Protein 1L1Q (pdb70)

InterPro domains:
  IPR000836 Phosphoribosyltransferase domain [PF00156] (29-177)
  IPR000836 Phosphoribosyltransferase domain [cd06223] (37-166)
  IPR029057 Phosphoribosyltransferase-like [G3DSA:3.40.50.2020] (1-180)
  IPR029057 Phosphoribosyltransferase-like [SSF53271] (10-177)
  IPR050054 Uracil phosphoribosyltransferase/Adenine phosphoribosyltransferase [PTHR32315] (6-177)

Secondary structure (DSSP, 8-state):
---HHHHHHT-EEETT-SSTT--EEE-HHHHT-HHHHHHHHHHHHHHTTTS---EEEEESGGGHHHHHHHHHHHT-EEEEEEETTSS-SSEEEEEEEETTEEEEEEEEEGGG--TT--EEEEEEEESSSHHHHHHHHHHHHTT--GGGEEEEEEEE-GGG-HHHHHTTT---EEEEEE---

Radius of gyration: 15.57 Å; Cα contacts (8 Å, |Δi|>4): 368; chains: 1; bounding box: 38×36×38 Å

Sequence (181 aa):
TMSVADAHALIKTIPDFPTKGIAFKDLSDILSTPAALDAVRKEVTAHYKDVPITKVVGIESRGFILGGIVANSLGVGFVALRKAGKLPGDVCKCTFDMEYQKGVTIEVQKRQLGPHDVVLLHDDVLATGGTLLAAIELCETAGVKPENIYINVLYEIEALKGREKVGQKCTRLFSVIREHH

Nearest PDB structures (foldseek):
  1l1q-assembly1_A  TM=1.006E+00  e=9.054E-42  Giardia duodenalis
  4m0k-assembly2_D  TM=9.407E-01  e=8.061E-20  Rhodothermus marinus DSM 4252
  6hgq-assembly1_B  TM=9.434E-01  e=2.864E-18  Homo sapiens
  4lza-assembly1_A  TM=9.287E-01  e=4.572E-17  Thermoanaerobacter pseudethanolicus ATCC 33223
  1y0b-assembly2_C  TM=8.104E-01  e=1.882E-11  Bacillus subtilis

CATH classification: 3.40.50.2020

B-factor: mean 30.68, std 10.17, range [14.48, 58.36]

Structure (mmCIF, N/CA/C/O backbone):
data_1L1Q
#
_entry.id   1L1Q
#
_cell.length_a   54.329
_cell.length_b   54.329
_cell.length_c   108.851
_cell.angle_alpha   90
_cell.angle_beta   90
_cell.angle_gamma   120
#
_symmetry.space_group_name_H-M   'P 31 2 1'
#
loop_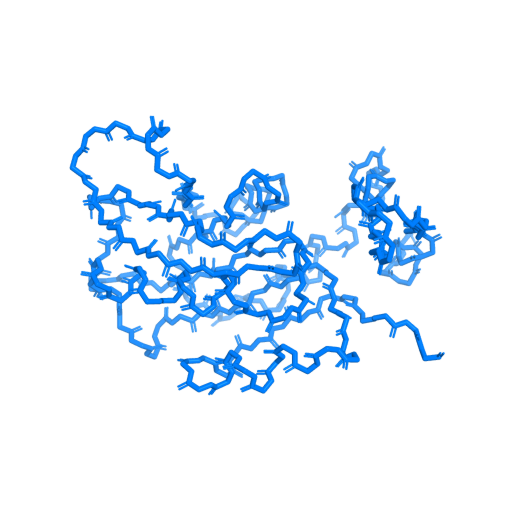
_entity.id
_entity.type
_entity.pdbx_description
1 polymer 'Adenine phosphoribosyltransferase'
2 non-polymer 'SULFATE ION'
3 non-polymer 9-DEAZAADENINE
4 water water
#
loop_
_atom_site.group_PDB
_atom_site.id
_atom_site.type_symbol
_atom_site.label_atom_id
_atom_site.label_alt_id
_atom_site.label_comp_id
_atom_site.label_asym_id
_atom_site.label_entity_id
_atom_site.label_seq_id
_atom_site.pdbx_PDB_ins_code
_atom_site.Cartn_x
_atom_site.Cartn_y
_atom_site.Cartn_z
_atom_site.occupancy
_atom_site.B_iso_or_equiv
_atom_site.auth_seq_id
_atom_site.auth_comp_id
_atom_site.auth_asym_id
_atom_site.auth_atom_id
_atom_site.pdbx_PDB_model_num
ATOM 1 N N . THR A 1 2 ? 34.780 35.750 50.167 1.00 27.73 2 THR A N 1
ATOM 2 C CA . THR A 1 2 ? 33.939 36.102 48.993 1.00 27.38 2 THR A CA 1
ATOM 3 C C . THR A 1 2 ? 32.808 35.081 48.884 1.00 25.43 2 THR A C 1
ATOM 4 O O . THR A 1 2 ? 33.044 33.887 49.023 1.00 25.36 2 THR A O 1
ATOM 8 N N . MET A 1 3 ? 31.585 35.550 48.658 1.00 23.93 3 MET A N 1
ATOM 9 C CA . MET A 1 3 ? 30.433 34.659 48.517 1.00 24.12 3 MET A CA 1
ATOM 10 C C . MET A 1 3 ? 30.463 33.913 47.204 1.00 21.44 3 MET A C 1
ATOM 11 O O . MET A 1 3 ? 30.996 34.410 46.229 1.00 23.72 3 MET A O 1
ATOM 16 N N . SER A 1 4 ? 29.868 32.723 47.183 1.00 24.02 4 SER A N 1
ATOM 17 C CA . SER A 1 4 ? 29.799 31.908 45.969 1.00 23.57 4 SER A CA 1
ATOM 18 C C . SER A 1 4 ? 28.352 31.885 45.490 1.00 24.02 4 SER A C 1
ATOM 19 O O . SER A 1 4 ? 27.475 32.425 46.153 1.00 23.57 4 SER A O 1
ATOM 22 N N . VAL A 1 5 ? 28.109 31.257 44.343 1.00 22.20 5 VAL A N 1
ATOM 23 C CA . VAL A 1 5 ? 26.758 31.147 43.809 1.00 21.69 5 VAL A CA 1
ATOM 24 C C . VAL A 1 5 ? 25.885 30.362 44.798 1.00 21.43 5 VAL A C 1
ATOM 25 O O . VAL A 1 5 ? 24.714 30.684 44.999 1.00 21.10 5 VAL A O 1
ATOM 29 N N . ALA A 1 6 ? 26.457 29.336 45.423 1.00 22.01 6 ALA A N 1
ATOM 30 C CA . ALA A 1 6 ? 25.712 28.541 46.395 1.00 21.37 6 ALA A CA 1
ATOM 31 C C . ALA A 1 6 ? 25.281 29.418 47.575 1.00 20.83 6 ALA A C 1
ATOM 32 O O . ALA A 1 6 ? 24.184 29.259 48.106 1.00 19.51 6 ALA A O 1
ATOM 34 N N . ASP A 1 7 ? 26.142 30.351 47.980 1.00 20.81 7 ASP A N 1
ATOM 35 C CA . ASP A 1 7 ? 25.805 31.245 49.081 1.00 20.64 7 ASP A CA 1
ATOM 36 C C . ASP A 1 7 ? 24.636 32.125 48.624 1.00 19.43 7 ASP A C 1
ATOM 37 O O . ASP A 1 7 ? 23.713 32.387 49.391 1.00 22.88 7 ASP A O 1
ATOM 42 N N . ALA A 1 8 ? 24.682 32.585 47.379 1.00 20.09 8 ALA A N 1
ATOM 43 C CA . ALA A 1 8 ? 23.603 33.406 46.835 1.00 19.90 8 ALA A CA 1
ATOM 44 C C . ALA A 1 8 ? 22.305 32.603 46.892 1.00 21.51 8 ALA A C 1
ATOM 45 O O . ALA A 1 8 ? 21.250 33.104 47.288 1.00 20.94 8 ALA A O 1
ATOM 47 N N . HIS A 1 9 ? 22.398 31.344 46.478 1.00 21.83 9 HIS A N 1
ATOM 48 C CA . HIS A 1 9 ? 21.254 30.438 46.477 1.00 19.49 9 HIS A CA 1
ATOM 49 C C . HIS A 1 9 ? 20.628 30.363 47.874 1.00 19.12 9 HIS A C 1
ATOM 50 O O . HIS A 1 9 ? 19.399 30.405 48.031 1.00 21.08 9 HIS A O 1
ATOM 57 N N . ALA A 1 10 ? 21.471 30.280 48.896 1.00 19.35 10 ALA A N 1
ATOM 58 C CA . ALA A 1 10 ? 20.979 30.185 50.268 1.00 20.25 10 ALA A CA 1
ATOM 59 C C . ALA A 1 10 ? 20.215 31.424 50.728 1.00 20.08 10 ALA A C 1
ATOM 60 O O . ALA A 1 10 ? 19.524 31.387 51.745 1.00 22.89 10 ALA A O 1
ATOM 62 N N . LEU A 1 11 ? 20.334 32.519 49.987 1.00 18.24 11 LEU A N 1
ATOM 63 C CA . LEU A 1 11 ? 19.634 33.761 50.345 1.00 18.53 11 LEU A CA 1
ATOM 64 C C . LEU A 1 11 ? 18.204 33.823 49.809 1.00 20.19 11 LEU A C 1
ATOM 65 O O . LEU A 1 11 ? 17.435 34.719 50.174 1.00 18.75 11 LEU A O 1
ATOM 70 N N . ILE A 1 12 ? 17.854 32.884 48.932 1.00 21.43 12 ILE A N 1
ATOM 71 C CA . ILE A 1 12 ? 16.516 32.862 48.352 1.00 22.23 12 ILE A CA 1
ATOM 72 C C . ILE A 1 12 ? 15.482 32.379 49.364 1.00 24.97 12 ILE A C 1
ATOM 73 O O . ILE A 1 12 ? 15.733 31.447 50.136 1.00 24.05 12 ILE A O 1
ATOM 78 N N . LYS A 1 13 ? 14.329 33.042 49.376 1.00 25.82 13 LYS A N 1
ATOM 79 C CA . LYS A 1 13 ? 13.240 32.687 50.276 1.00 27.28 13 LYS A CA 1
ATOM 80 C C . LYS A 1 13 ? 12.067 32.220 49.445 1.00 28.46 13 LYS A C 1
ATOM 81 O O . LYS A 1 13 ? 11.787 32.780 48.387 1.00 28.60 13 LYS A O 1
ATOM 87 N N . THR A 1 14 ? 11.378 31.194 49.929 1.00 30.09 14 THR A N 1
ATOM 88 C CA . THR A 1 14 ? 10.213 30.674 49.233 1.00 32.77 14 THR A CA 1
ATOM 89 C C . THR A 1 14 ? 9.000 31.128 50.048 1.00 33.91 14 THR A C 1
ATOM 90 O O . THR A 1 14 ? 8.858 30.771 51.216 1.00 32.47 14 THR A O 1
ATOM 94 N N . ILE A 1 15 ? 8.150 31.944 49.430 1.00 35.75 15 ILE A N 1
ATOM 95 C CA . ILE A 1 15 ? 6.960 32.487 50.079 1.00 38.34 15 ILE A CA 1
ATOM 96 C C . ILE A 1 15 ? 5.710 31.742 49.608 1.00 40.22 15 ILE A C 1
ATOM 97 O O . ILE A 1 15 ? 5.371 31.777 48.423 1.00 39.98 15 ILE A O 1
ATOM 102 N N . PRO A 1 16 ? 5.002 31.068 50.531 1.00 40.74 16 PRO A N 1
ATOM 103 C CA . PRO A 1 16 ? 3.792 30.326 50.159 1.00 42.87 16 PRO A CA 1
ATOM 104 C C . PRO A 1 16 ? 2.575 31.192 49.830 1.00 43.94 16 PRO A C 1
ATOM 105 O O . PRO A 1 16 ? 2.408 32.281 50.373 1.00 44.13 16 PRO A O 1
ATOM 109 N N . ASP A 1 17 ? 1.739 30.693 48.924 1.00 46.16 17 ASP A N 1
ATOM 110 C CA . ASP A 1 17 ? 0.514 31.376 48.517 1.00 47.40 17 ASP A CA 1
ATOM 111 C C . ASP A 1 17 ? 0.693 32.848 48.161 1.00 46.79 17 ASP A C 1
ATOM 112 O O . ASP A 1 17 ? -0.004 33.714 48.695 1.00 46.56 17 ASP A O 1
ATOM 117 N N . PHE A 1 18 ? 1.624 33.129 47.255 1.00 46.41 18 PHE A N 1
ATOM 118 C CA . PHE A 1 18 ? 1.876 34.501 46.828 1.00 44.88 18 PHE A CA 1
ATOM 119 C C . PHE A 1 18 ? 2.209 34.541 45.342 1.00 44.72 18 PHE A C 1
ATOM 120 O O . PHE A 1 18 ? 3.020 33.749 44.865 1.00 43.35 18 PHE A O 1
ATOM 128 N N . PRO A 1 19 ? 1.591 35.469 44.588 1.00 44.79 19 PRO A N 1
ATOM 129 C CA . PRO A 1 19 ? 0.617 36.473 45.035 1.00 46.45 19 PRO A CA 1
ATOM 130 C C . PRO A 1 19 ? -0.758 35.870 45.353 1.00 47.86 19 PRO A C 1
ATOM 131 O O . PRO A 1 19 ? -1.494 36.387 46.191 1.00 47.20 19 PRO A O 1
ATOM 135 N N . THR A 1 20 ? -1.091 34.777 44.673 1.00 49.81 20 THR A N 1
ATOM 136 C CA . THR A 1 20 ? -2.360 34.091 44.881 1.00 51.47 20 THR A CA 1
ATOM 137 C C . THR A 1 20 ? -2.075 32.730 45.509 1.00 52.26 20 THR A C 1
ATOM 138 O O . THR A 1 20 ? -1.006 32.154 45.293 1.00 53.01 20 THR A O 1
ATOM 142 N N . LYS A 1 21 ? -3.023 32.221 46.291 1.00 53.15 21 LYS A N 1
ATOM 143 C CA . LYS A 1 21 ? -2.851 30.931 46.953 1.00 53.12 21 LYS A CA 1
ATOM 144 C C . LYS A 1 21 ? -2.572 29.795 45.978 1.00 52.89 21 LYS A C 1
ATOM 145 O O . LYS A 1 21 ? -3.162 29.726 44.902 1.00 53.42 21 LYS A O 1
ATOM 151 N N . GLY A 1 22 ? -1.658 28.910 46.364 1.00 52.52 22 GLY A N 1
ATOM 152 C CA . GLY A 1 22 ? -1.302 27.789 45.515 1.00 51.76 22 GLY A CA 1
ATOM 153 C C . GLY A 1 22 ? -0.030 28.050 44.732 1.00 51.83 22 GLY A C 1
ATOM 154 O O . GLY A 1 22 ? 0.480 27.165 44.044 1.00 52.57 22 GLY A O 1
ATOM 155 N N . ILE A 1 23 ? 0.486 29.271 44.835 1.00 50.47 23 ILE A N 1
ATOM 156 C CA . ILE A 1 23 ? 1.709 29.646 44.130 1.00 49.13 23 ILE A CA 1
ATOM 157 C C . ILE A 1 23 ? 2.892 29.788 45.094 1.00 46.54 23 ILE A C 1
ATOM 158 O O . ILE A 1 23 ? 2.838 30.578 46.034 1.00 46.10 23 ILE A O 1
ATOM 163 N N . ALA A 1 24 ? 3.947 29.009 44.860 1.00 43.89 24 ALA A N 1
ATOM 164 C CA . ALA A 1 24 ? 5.154 29.065 45.684 1.00 41.73 24 ALA A CA 1
ATOM 165 C C . ALA A 1 24 ? 6.089 30.110 45.068 1.00 39.62 24 ALA A C 1
ATOM 166 O O . ALA A 1 24 ? 6.804 29.821 44.106 1.00 39.07 24 ALA A O 1
ATOM 168 N N . PHE A 1 25 ? 6.082 31.317 45.632 1.00 36.71 25 PHE A N 1
ATOM 169 C CA . PHE A 1 25 ? 6.891 32.428 45.118 1.00 33.87 25 PHE A CA 1
ATOM 170 C C . PHE A 1 25 ? 8.361 32.420 45.542 1.00 31.83 25 PHE A C 1
ATOM 171 O O . PHE A 1 25 ? 8.677 32.313 46.724 1.00 31.51 25 PHE A O 1
ATOM 179 N N . LYS A 1 26 ? 9.254 32.561 44.567 1.00 31.61 26 LYS A N 1
ATOM 180 C CA . LYS A 1 26 ? 10.687 32.583 44.843 1.00 29.30 26 LYS A CA 1
ATOM 181 C C . LYS A 1 26 ? 11.149 34.029 44.963 1.00 27.46 26 LYS A C 1
ATOM 182 O O . LYS A 1 26 ? 11.230 34.753 43.964 1.00 27.74 26 LYS A O 1
ATOM 188 N N . ASP A 1 27 ? 11.439 34.439 46.194 1.00 26.95 27 ASP A N 1
ATOM 189 C CA . ASP A 1 27 ? 11.883 35.803 46.480 1.00 23.54 27 ASP A CA 1
ATOM 190 C C . ASP A 1 27 ? 13.406 35.907 46.350 1.00 21.82 27 ASP A C 1
ATOM 191 O O . ASP A 1 27 ? 14.143 35.418 47.209 1.00 21.74 27 ASP A O 1
ATOM 196 N N . LEU A 1 28 ? 13.867 36.553 45.279 1.00 18.29 28 LEU A N 1
ATOM 197 C CA . LEU A 1 28 ? 15.298 36.708 45.007 1.00 18.83 28 LEU A CA 1
ATOM 198 C C . LEU A 1 28 ? 15.886 38.002 45.550 1.00 18.56 28 LEU A C 1
ATOM 199 O O . LEU A 1 28 ? 17.065 38.303 45.338 1.00 16.88 28 LEU A O 1
ATOM 204 N N . SER A 1 29 ? 15.056 38.762 46.245 1.00 18.16 29 SER A N 1
ATOM 205 C CA . SER A 1 29 ? 15.435 40.052 46.791 1.00 20.47 29 SER A CA 1
ATOM 206 C C . SER A 1 29 ? 16.741 40.135 47.583 1.00 19.90 29 SER A C 1
ATOM 207 O O . SER A 1 29 ? 17.503 41.090 47.428 1.00 21.06 29 SER A O 1
ATOM 210 N N . ASP A 1 30 ? 17.017 39.147 48.420 1.00 18.77 30 ASP A N 1
ATOM 211 C CA . ASP A 1 30 ? 18.226 39.208 49.226 1.00 20.79 30 ASP A CA 1
ATOM 212 C C . ASP A 1 30 ? 19.526 38.994 48.433 1.00 20.07 30 ASP A C 1
ATOM 213 O O . ASP A 1 30 ? 20.596 39.370 48.889 1.00 20.00 30 ASP A O 1
ATOM 218 N N . ILE A 1 31 ? 19.440 38.420 47.239 1.00 19.61 31 ILE A N 1
ATOM 219 C CA . ILE A 1 31 ? 20.641 38.261 46.411 1.00 18.65 31 ILE A CA 1
ATOM 220 C C . ILE A 1 31 ? 20.966 39.658 45.867 1.00 18.41 31 ILE A C 1
ATOM 221 O O . ILE A 1 31 ? 22.119 40.090 45.841 1.00 18.01 31 ILE A O 1
ATOM 226 N N . LEU A 1 32 ? 19.924 40.369 45.453 1.00 18.25 32 LEU A N 1
ATOM 227 C CA . LEU A 1 32 ? 20.097 41.704 44.892 1.00 18.19 32 LEU A CA 1
ATOM 228 C C . LEU A 1 32 ? 20.563 42.759 45.898 1.00 17.52 32 LEU A C 1
ATOM 229 O O . LEU A 1 32 ? 21.278 43.691 45.520 1.00 15.46 32 LEU A O 1
ATOM 234 N N . SER A 1 33 ? 20.168 42.622 47.165 1.00 16.48 33 SER A N 1
ATOM 235 C CA . SER A 1 33 ? 20.538 43.604 48.186 1.00 16.91 33 SER A CA 1
ATOM 236 C C . SER A 1 33 ? 21.839 43.263 48.889 1.00 18.91 33 SER A C 1
ATOM 237 O O . SER A 1 33 ? 22.293 44.009 49.749 1.00 17.30 33 SER A O 1
ATOM 240 N N . THR A 1 34 ? 22.432 42.129 48.527 1.00 18.52 34 THR A N 1
ATOM 241 C CA . THR A 1 34 ? 23.690 41.695 49.134 1.00 18.12 34 THR A CA 1
ATOM 242 C C . THR A 1 34 ? 24.752 41.731 48.040 1.00 19.54 34 THR A C 1
ATOM 243 O O . THR A 1 34 ? 24.847 40.809 47.242 1.00 19.03 34 THR A O 1
ATOM 247 N N . PRO A 1 35 ? 25.583 42.791 48.005 1.00 19.86 35 PRO A N 1
ATOM 248 C CA . PRO A 1 35 ? 26.619 42.906 46.972 1.00 19.50 35 PRO A CA 1
ATOM 249 C C . PRO A 1 35 ? 27.483 41.690 46.644 1.00 20.38 35 PRO A C 1
ATOM 250 O O . PRO A 1 35 ? 27.722 41.411 45.457 1.00 21.36 35 PRO A O 1
ATOM 254 N N . ALA A 1 36 ? 27.953 40.963 47.656 1.00 19.27 36 ALA A N 1
ATOM 255 C CA . ALA A 1 36 ? 28.795 39.796 47.372 1.00 18.72 36 ALA A CA 1
ATOM 256 C C . ALA A 1 36 ? 27.999 38.713 46.637 1.00 18.23 36 ALA A C 1
ATOM 257 O O . ALA A 1 36 ? 28.531 38.038 45.769 1.00 17.69 36 ALA A O 1
ATOM 259 N N . ALA A 1 37 ? 26.718 38.566 46.963 1.00 17.67 37 ALA A N 1
ATOM 260 C CA . ALA A 1 37 ? 25.879 37.568 46.292 1.00 15.76 37 ALA A CA 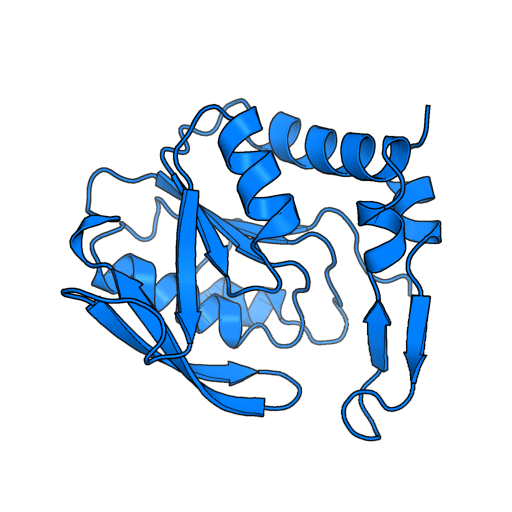1
ATOM 261 C C . ALA A 1 37 ? 25.558 38.020 44.862 1.00 16.37 37 ALA A C 1
ATOM 262 O O . ALA A 1 37 ? 25.554 37.222 43.926 1.00 15.37 37 ALA A O 1
ATOM 264 N N . LEU A 1 38 ? 25.273 39.309 44.697 1.00 18.15 38 LEU A N 1
ATOM 265 C CA . LEU A 1 38 ? 24.986 39.840 43.372 1.00 17.93 38 LEU A CA 1
ATOM 266 C C . LEU A 1 38 ? 26.242 39.731 42.488 1.00 19.51 38 LEU A C 1
ATOM 267 O O . LEU A 1 38 ? 26.144 39.413 41.302 1.00 20.48 38 LEU A O 1
ATOM 272 N N . ASP A 1 39 ? 27.423 39.995 43.052 1.00 20.69 39 ASP A N 1
ATOM 273 C CA . ASP A 1 39 ? 28.659 39.878 42.268 1.00 21.34 39 ASP A CA 1
ATOM 274 C C . ASP A 1 39 ? 28.862 38.423 41.827 1.00 22.11 39 ASP A C 1
ATOM 275 O O . ASP A 1 39 ? 29.203 38.160 40.680 1.00 23.79 39 ASP A O 1
ATOM 280 N N . ALA A 1 40 ? 28.660 37.484 42.748 1.00 21.04 40 ALA A N 1
ATOM 281 C CA . ALA A 1 40 ? 28.831 36.069 42.439 1.00 23.26 40 ALA A CA 1
ATOM 282 C C . ALA A 1 40 ? 27.977 35.640 41.244 1.00 23.31 40 ALA A C 1
ATOM 283 O O . ALA A 1 40 ? 28.454 34.964 40.332 1.00 22.63 40 ALA A O 1
ATOM 285 N N . VAL A 1 41 ? 26.712 36.044 41.243 1.00 22.20 41 VAL A N 1
ATOM 286 C CA . VAL A 1 41 ? 25.809 35.669 40.169 1.00 21.60 41 VAL A CA 1
ATOM 287 C C . VAL A 1 41 ? 26.133 36.402 38.871 1.00 21.69 41 VAL A C 1
ATOM 288 O O . VAL A 1 41 ? 26.052 35.833 37.774 1.00 21.27 41 VAL A O 1
ATOM 292 N N . ARG A 1 42 ? 26.507 37.667 38.992 1.00 22.13 42 ARG A N 1
ATOM 293 C CA . ARG A 1 42 ? 26.850 38.451 37.818 1.00 22.49 42 ARG A CA 1
ATOM 294 C C . ARG A 1 42 ? 28.075 37.834 37.136 1.00 22.45 42 ARG A C 1
ATOM 295 O O . ARG A 1 42 ? 28.106 37.691 35.917 1.00 23.06 42 ARG A O 1
ATOM 303 N N . LYS A 1 43 ? 29.075 37.470 37.930 1.00 23.80 43 LYS A N 1
ATOM 304 C CA . LYS A 1 43 ? 30.304 36.892 37.390 1.00 25.82 43 LYS A CA 1
ATOM 305 C C . LYS A 1 43 ? 30.062 35.575 36.666 1.00 25.60 43 LYS A C 1
ATOM 306 O O . LYS A 1 43 ? 30.685 35.297 35.637 1.00 26.72 43 LYS A O 1
ATOM 312 N N . GLU A 1 44 ? 29.150 34.774 37.204 1.00 26.98 44 GLU A N 1
ATOM 313 C CA . GLU A 1 44 ? 28.800 33.484 36.622 1.00 26.94 44 GLU A CA 1
ATOM 314 C C . GLU A 1 44 ? 28.234 33.699 35.209 1.00 26.43 44 GLU A C 1
ATOM 315 O O . GLU A 1 44 ? 28.614 33.008 34.263 1.00 24.25 44 GLU A O 1
ATOM 321 N N . VAL A 1 45 ? 27.331 34.667 35.072 1.00 24.05 45 VAL A N 1
ATOM 322 C CA . VAL A 1 45 ? 26.726 34.977 33.782 1.00 22.58 45 VAL A CA 1
ATOM 323 C C . VAL A 1 45 ? 27.754 35.532 32.797 1.00 23.12 45 VAL A C 1
ATOM 324 O O . VAL A 1 45 ? 27.867 35.053 31.668 1.00 24.74 45 VAL A O 1
ATOM 328 N N . THR A 1 46 ? 28.527 36.527 33.220 1.00 24.12 46 THR A N 1
ATOM 329 C CA . THR A 1 46 ? 29.504 37.116 32.318 1.00 24.65 46 THR A CA 1
ATOM 330 C C . THR A 1 46 ? 30.579 36.138 31.853 1.00 26.30 46 THR A C 1
ATOM 331 O O . THR A 1 46 ? 30.973 36.162 30.685 1.00 26.96 46 THR A O 1
ATOM 335 N N . ALA A 1 47 ? 31.049 35.272 32.746 1.00 26.76 47 ALA A N 1
ATOM 336 C CA . ALA A 1 47 ? 32.058 34.300 32.357 1.00 26.22 47 ALA A CA 1
ATOM 337 C C . ALA A 1 47 ? 31.457 33.374 31.307 1.00 26.74 47 ALA A C 1
ATOM 338 O O . ALA A 1 47 ? 32.104 33.028 30.322 1.00 26.93 47 ALA A O 1
ATOM 340 N N . HIS A 1 48 ? 30.202 32.995 31.513 1.00 26.21 48 HIS A N 1
ATOM 341 C CA . HIS A 1 48 ? 29.509 32.096 30.600 1.00 26.97 48 HIS A CA 1
ATOM 342 C C . HIS A 1 48 ? 29.377 32.593 29.155 1.00 27.18 48 HIS A C 1
ATOM 343 O O . HIS A 1 48 ? 29.419 31.799 28.219 1.00 25.02 48 HIS A O 1
ATOM 350 N N . TYR A 1 49 ? 29.239 33.900 28.969 1.00 26.44 49 TYR A N 1
ATOM 351 C CA . TYR A 1 49 ? 29.078 34.455 27.634 1.00 25.73 49 TYR A CA 1
ATOM 352 C C . TYR A 1 49 ? 30.303 35.204 27.121 1.00 29.12 49 TYR A C 1
ATOM 353 O O . TYR A 1 49 ? 30.229 35.921 26.121 1.00 27.24 49 TYR A O 1
ATOM 362 N N . LYS A 1 50 ? 31.426 35.022 27.805 1.00 31.71 50 LYS A N 1
ATOM 363 C CA . LYS A 1 50 ? 32.680 35.682 27.455 1.00 36.55 50 LYS A CA 1
ATOM 364 C C . LYS A 1 50 ? 33.068 35.522 25.987 1.00 37.42 50 LYS A C 1
ATOM 365 O O . LYS A 1 50 ? 33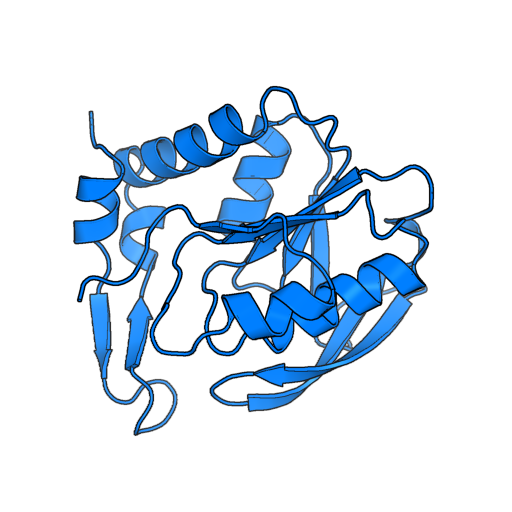.607 36.446 25.379 1.00 38.64 50 LYS A O 1
ATOM 371 N N . ASP A 1 51 ? 32.795 34.354 25.416 1.00 37.24 51 ASP A N 1
ATOM 372 C CA . ASP A 1 51 ? 33.132 34.109 24.020 1.00 37.85 51 ASP A CA 1
ATOM 373 C C . ASP A 1 51 ? 31.943 34.166 23.057 1.00 35.85 51 ASP A C 1
ATOM 374 O O . ASP A 1 51 ? 32.080 33.812 21.883 1.00 35.69 51 ASP A O 1
ATOM 379 N N . VAL A 1 52 ? 30.784 34.606 23.548 1.00 32.20 52 VAL A N 1
ATOM 380 C CA . VAL A 1 52 ? 29.581 34.723 22.712 1.00 29.40 52 VAL A CA 1
ATOM 381 C C . VAL A 1 52 ? 29.445 36.192 22.292 1.00 28.18 52 VAL A C 1
ATOM 382 O O . VAL A 1 52 ? 29.406 37.092 23.138 1.00 27.04 52 VAL A O 1
ATOM 386 N N . PRO A 1 53 ? 29.368 36.453 20.978 1.00 26.88 53 PRO A N 1
ATOM 387 C CA . PRO A 1 53 ? 29.252 37.824 20.467 1.00 25.86 53 PRO A CA 1
ATOM 388 C C . PRO A 1 53 ? 27.918 38.536 20.677 1.00 24.10 53 PRO A C 1
ATOM 389 O O . PRO A 1 53 ? 27.335 39.069 19.733 1.00 22.81 53 PRO A O 1
ATOM 393 N N . ILE A 1 54 ? 27.442 38.541 21.916 1.00 23.19 54 ILE A N 1
ATOM 394 C CA . ILE A 1 54 ? 26.188 39.202 22.278 1.00 21.71 54 ILE A CA 1
ATOM 395 C C . ILE A 1 54 ? 26.262 40.679 21.873 1.00 21.25 54 ILE A C 1
ATOM 396 O O . ILE A 1 54 ? 27.310 41.311 22.040 1.00 21.08 54 ILE A O 1
ATOM 401 N N . THR A 1 55 ? 25.169 41.226 21.339 1.00 19.69 55 THR A N 1
ATOM 402 C CA . THR A 1 55 ? 25.145 42.642 20.965 1.00 20.15 55 THR A CA 1
ATOM 403 C C . THR A 1 55 ? 24.137 43.419 21.810 1.00 20.73 55 THR A C 1
ATOM 404 O O . THR A 1 55 ? 24.200 44.649 21.898 1.00 20.61 55 THR A O 1
ATOM 408 N N . LYS A 1 56 ? 23.208 42.697 22.431 1.00 19.72 56 LYS A N 1
ATOM 409 C CA . LYS A 1 56 ? 22.171 43.311 23.261 1.00 20.69 56 LYS A CA 1
ATOM 410 C C . LYS A 1 56 ? 21.646 42.326 24.289 1.00 19.73 56 LYS A C 1
ATOM 411 O O . LYS A 1 56 ? 21.538 41.131 24.010 1.00 19.92 56 LYS A O 1
ATOM 417 N N . VAL A 1 57 ? 21.322 42.840 25.471 1.00 19.23 57 VAL A N 1
ATOM 418 C CA . VAL A 1 57 ? 20.717 42.043 26.527 1.00 18.65 57 VAL A CA 1
ATOM 419 C C . VAL A 1 57 ? 19.274 42.531 26.530 1.00 20.57 57 VAL A C 1
ATOM 420 O O . VAL A 1 57 ? 19.030 43.739 26.549 1.00 19.03 57 VAL A O 1
ATOM 424 N N . VAL A 1 58 ? 18.327 41.600 26.465 1.00 19.04 58 VAL A N 1
ATOM 425 C CA . VAL A 1 58 ? 16.910 41.949 26.474 1.00 20.50 58 VAL A CA 1
ATOM 426 C C . VAL A 1 58 ? 16.296 41.456 27.785 1.00 20.52 58 VAL A C 1
ATOM 427 O O . VAL A 1 58 ? 16.110 40.263 27.966 1.00 20.82 58 VAL A O 1
ATOM 431 N N . GLY A 1 59 ? 16.015 42.381 28.700 1.00 19.43 59 GLY A N 1
ATOM 432 C CA . GLY A 1 59 ? 15.436 42.014 29.980 1.00 21.54 59 GLY A CA 1
ATOM 433 C C . GLY A 1 59 ? 13.940 41.813 29.855 1.00 23.09 59 GLY A C 1
ATOM 434 O O . GLY A 1 59 ? 13.235 42.716 29.402 1.00 23.80 59 GLY A O 1
ATOM 435 N N . ILE A 1 60 ? 13.460 40.640 30.262 1.00 25.29 60 ILE A N 1
ATOM 436 C CA . ILE A 1 60 ? 12.036 40.303 30.168 1.00 28.48 60 ILE A CA 1
ATOM 437 C C . ILE A 1 60 ? 11.210 40.879 31.308 1.00 28.43 60 ILE A C 1
ATOM 438 O O . ILE A 1 60 ? 11.170 40.306 32.391 1.00 29.19 60 ILE A O 1
ATOM 443 N N . GLU A 1 61 ? 10.561 42.015 31.055 1.00 30.02 61 GLU A N 1
ATOM 444 C CA . GLU A 1 61 ? 9.717 42.692 32.036 1.00 29.12 61 GLU A CA 1
ATOM 445 C C . GLU A 1 61 ? 10.501 43.205 33.242 1.00 28.92 61 GLU A C 1
ATOM 446 O O . GLU A 1 61 ? 11.685 42.901 33.398 1.00 27.62 61 GLU A O 1
ATOM 452 N N . SER A 1 62 ? 9.836 43.985 34.093 1.00 26.97 62 SER A N 1
ATOM 453 C CA . SER A 1 62 ? 10.487 44.567 35.264 1.00 26.20 62 SER A CA 1
ATOM 454 C C . SER A 1 62 ? 11.271 43.541 36.070 1.00 24.76 62 SER A C 1
ATOM 455 O O . SER A 1 62 ? 12.329 43.846 36.609 1.00 21.25 62 SER A O 1
ATOM 458 N N . ARG A 1 63 ? 10.740 42.324 36.136 1.00 24.38 63 ARG A N 1
ATOM 459 C CA . ARG A 1 63 ? 11.356 41.228 36.880 1.00 25.62 63 ARG A CA 1
ATOM 460 C C . ARG A 1 63 ? 12.767 40.913 36.375 1.00 24.61 63 ARG A C 1
ATOM 461 O O . ARG A 1 63 ? 13.596 40.373 37.108 1.00 28.19 63 ARG A O 1
ATOM 469 N N . GLY A 1 64 ? 13.043 41.256 35.127 1.00 21.86 64 GLY A N 1
ATOM 470 C CA . GLY A 1 64 ? 14.359 40.983 34.579 1.00 21.21 64 GLY A CA 1
ATOM 471 C C . GLY A 1 64 ? 15.220 42.213 34.357 1.00 18.71 64 GLY A C 1
ATOM 472 O O . GLY A 1 64 ? 16.299 42.111 33.776 1.00 18.78 64 GLY A O 1
ATOM 473 N N . PHE A 1 65 ? 14.760 43.369 34.826 1.00 17.66 65 PHE A N 1
ATOM 474 C CA . PHE A 1 65 ? 15.503 44.626 34.646 1.00 18.32 65 PHE A CA 1
ATOM 475 C C . PHE A 1 65 ? 16.757 44.820 35.492 1.00 17.85 65 PHE A C 1
ATOM 476 O O . PHE A 1 65 ? 17.762 45.362 35.014 1.00 19.32 65 PHE A O 1
ATOM 484 N N . ILE A 1 66 ? 16.692 44.409 36.748 1.00 17.06 66 ILE A N 1
ATOM 485 C CA . ILE A 1 66 ? 17.795 44.627 37.664 1.00 17.23 66 ILE A CA 1
ATOM 486 C C . ILE A 1 66 ? 19.074 43.912 37.289 1.00 17.36 66 ILE A C 1
ATOM 487 O O . ILE A 1 66 ? 20.101 44.563 37.073 1.00 16.35 66 ILE A O 1
ATOM 492 N N . LEU A 1 67 ? 19.040 42.585 37.218 1.00 14.58 67 LEU A N 1
ATOM 493 C CA . LEU A 1 67 ? 20.259 41.869 36.833 1.00 15.69 67 LEU A CA 1
ATOM 494 C C . LEU A 1 67 ? 20.478 42.010 35.329 1.00 15.68 67 LEU A C 1
ATOM 495 O O . LEU A 1 67 ? 21.604 41.970 34.859 1.00 16.94 67 LEU A O 1
ATOM 500 N N . GLY A 1 68 ? 19.394 42.171 34.573 1.00 15.54 68 GLY A N 1
ATOM 501 C CA . GLY A 1 68 ? 19.523 42.334 33.137 1.00 15.96 68 GLY A CA 1
ATOM 502 C C . GLY A 1 68 ? 20.364 43.548 32.790 1.00 17.01 68 GLY A C 1
ATOM 503 O O . GLY A 1 68 ? 21.238 43.490 31.926 1.00 17.57 68 GLY A O 1
ATOM 504 N N . GLY A 1 69 ? 20.099 44.659 33.464 1.00 15.55 69 GLY A N 1
ATOM 505 C CA . GLY A 1 69 ? 20.870 45.864 33.205 1.00 16.14 69 GLY A CA 1
ATOM 506 C C . GLY A 1 69 ? 22.322 45.686 33.636 1.00 16.62 69 GLY A C 1
ATOM 507 O O . GLY A 1 69 ? 23.250 46.106 32.935 1.00 16.83 69 GLY A O 1
ATOM 508 N N . ILE A 1 70 ? 22.520 45.073 34.797 1.00 15.95 70 ILE A N 1
ATOM 509 C CA . ILE A 1 70 ? 23.863 44.840 35.325 1.00 16.10 70 ILE A CA 1
ATOM 510 C C . ILE A 1 70 ? 24.700 43.993 34.356 1.00 18.82 70 ILE A C 1
ATOM 511 O O . ILE A 1 70 ? 25.879 44.297 34.091 1.00 16.99 70 ILE A O 1
ATOM 516 N N . VAL A 1 71 ? 24.086 42.953 33.802 1.00 14.71 71 VAL A N 1
ATOM 517 C CA . VAL A 1 71 ? 24.784 42.086 32.862 1.00 18.07 71 VAL A CA 1
ATOM 518 C C . VAL A 1 71 ? 25.096 42.836 31.574 1.00 16.45 71 VAL A C 1
ATOM 519 O O . VAL A 1 71 ? 26.200 42.740 31.051 1.00 16.22 71 VAL A O 1
ATOM 523 N N . ALA A 1 72 ? 24.137 43.612 31.079 1.00 15.56 72 ALA A N 1
ATOM 524 C CA . ALA A 1 72 ? 24.364 44.374 29.858 1.00 17.37 72 ALA A CA 1
ATOM 525 C C . ALA A 1 72 ? 25.585 45.283 30.024 1.00 18.03 72 ALA A C 1
ATOM 526 O O . ALA A 1 72 ? 26.485 45.286 29.191 1.00 18.43 72 ALA A O 1
ATOM 528 N N . ASN A 1 73 ? 25.614 46.053 31.106 1.00 20.52 73 ASN A N 1
ATOM 529 C CA . ASN A 1 73 ? 26.724 46.980 31.312 1.00 20.23 73 ASN A CA 1
ATOM 530 C C . ASN A 1 73 ? 28.039 46.249 31.549 1.00 21.22 73 ASN A C 1
ATOM 531 O O . ASN A 1 73 ? 29.086 46.708 31.120 1.00 21.25 73 ASN A O 1
ATOM 536 N N . SER A 1 74 ? 27.977 45.104 32.217 1.00 21.40 74 SER A N 1
ATOM 537 C CA . SER A 1 74 ? 29.173 44.321 32.484 1.00 23.35 74 SER A CA 1
ATOM 538 C C . SER A 1 74 ? 29.767 43.788 31.178 1.00 23.00 74 SER A C 1
ATOM 539 O O . SER A 1 74 ? 30.984 43.840 30.974 1.00 21.67 74 SER A O 1
ATOM 542 N N . LEU A 1 75 ? 28.904 43.280 30.297 1.00 19.96 75 LEU A N 1
ATOM 543 C CA . LEU A 1 75 ? 29.333 42.753 28.995 1.00 20.48 75 LEU A CA 1
ATOM 544 C C . LEU A 1 75 ? 29.726 43.887 28.053 1.00 22.13 75 LEU A C 1
ATOM 545 O O . LEU A 1 75 ? 30.428 43.677 27.068 1.00 24.49 75 LEU A O 1
ATOM 550 N N . GLY A 1 76 ? 29.257 45.090 28.350 1.00 22.71 76 GLY A N 1
ATOM 551 C CA . GLY A 1 76 ? 29.574 46.222 27.505 1.00 20.84 76 GLY A CA 1
ATOM 552 C C . GLY A 1 76 ? 28.659 46.315 26.302 1.00 20.32 76 GLY A C 1
ATOM 553 O O . GLY A 1 76 ? 29.084 46.754 25.232 1.00 21.56 76 GLY A O 1
ATOM 554 N N . VAL A 1 77 ? 27.406 45.885 26.457 1.00 18.60 77 VAL A N 1
ATOM 555 C CA . VAL A 1 77 ? 26.444 45.955 25.364 1.00 16.56 77 VAL A CA 1
ATOM 556 C C . VAL A 1 77 ? 25.223 46.735 25.854 1.00 17.50 77 VAL A C 1
ATOM 557 O O . VAL A 1 77 ? 25.062 46.943 27.054 1.00 18.03 77 VAL A O 1
ATOM 561 N N . GLY A 1 78 ? 24.368 47.151 24.930 1.00 16.08 78 GLY A N 1
ATOM 562 C CA . GLY A 1 78 ? 23.180 47.893 25.318 1.00 17.40 78 GLY A CA 1
ATOM 563 C C . GLY A 1 78 ? 22.093 47.010 25.896 1.00 19.00 78 GLY A C 1
ATOM 564 O O . GLY A 1 78 ? 22.069 45.802 25.657 1.00 19.93 78 GLY A O 1
ATOM 565 N N . PHE A 1 79 ? 21.192 47.625 26.660 1.00 17.43 79 PHE A N 1
ATOM 566 C CA . PHE A 1 79 ? 20.080 46.922 27.288 1.00 16.76 79 PHE A CA 1
ATOM 567 C C . PHE A 1 79 ? 18.783 47.356 26.610 1.00 17.94 79 PHE A C 1
ATOM 568 O O . PHE A 1 79 ? 18.581 48.552 26.356 1.00 14.95 79 PHE A O 1
ATOM 576 N N . VAL A 1 80 ? 17.907 46.387 26.346 1.00 17.32 80 VAL A N 1
ATOM 577 C CA . VAL A 1 80 ? 16.621 46.650 25.703 1.00 17.20 80 VAL A CA 1
ATOM 578 C C . VAL A 1 80 ? 15.526 46.033 26.556 1.00 20.05 80 VAL A C 1
ATOM 579 O O . VAL A 1 80 ? 15.580 44.852 26.896 1.00 18.41 80 VAL A O 1
ATOM 583 N N . ALA A 1 81 ? 14.529 46.835 26.907 1.00 18.30 81 ALA A N 1
ATOM 584 C CA . ALA A 1 81 ? 13.441 46.346 27.745 1.00 19.89 81 ALA A CA 1
ATOM 585 C C . ALA A 1 81 ? 12.310 45.732 26.931 1.00 20.29 81 ALA A C 1
ATOM 586 O O . ALA A 1 81 ? 11.983 46.204 25.850 1.00 21.41 81 ALA A O 1
ATOM 588 N N . LEU A 1 82 ? 11.743 44.655 27.458 1.00 23.68 82 LEU A N 1
ATOM 589 C CA . LEU A 1 82 ? 10.609 43.986 26.853 1.00 26.21 82 LEU A CA 1
ATOM 590 C C . LEU A 1 82 ? 9.591 44.229 27.966 1.00 29.35 82 LEU A C 1
ATOM 591 O O . LEU A 1 82 ? 9.836 43.861 29.114 1.00 28.27 82 LEU A O 1
ATOM 596 N N . ARG A 1 83 ? 8.476 44.881 27.642 1.00 31.30 83 ARG A N 1
ATOM 597 C CA . ARG A 1 83 ? 7.481 45.207 28.659 1.00 34.59 83 ARG A CA 1
ATOM 598 C C . ARG A 1 83 ? 6.044 44.879 28.294 1.00 36.44 83 ARG A C 1
ATOM 599 O O . ARG A 1 83 ? 5.715 44.694 27.123 1.00 36.10 83 ARG A O 1
ATOM 607 N N . LYS A 1 84 ? 5.187 44.820 29.310 1.00 38.31 84 LYS A N 1
ATOM 608 C CA . LYS A 1 84 ? 3.766 44.563 29.087 1.00 39.72 84 LYS A CA 1
ATOM 609 C C . LYS A 1 84 ? 3.258 45.734 28.239 1.00 39.29 84 LYS A C 1
ATOM 610 O O . LYS A 1 84 ? 3.775 46.847 28.336 1.00 38.26 84 LYS A O 1
ATOM 616 N N . ALA A 1 85 ? 2.249 45.482 27.414 1.00 39.71 85 ALA A N 1
ATOM 617 C CA . ALA A 1 85 ? 1.698 46.511 26.535 1.00 39.69 85 ALA A CA 1
ATOM 618 C C . ALA A 1 85 ? 1.331 47.826 27.220 1.00 38.82 85 ALA A C 1
ATOM 619 O O . ALA A 1 85 ? 0.923 47.846 28.378 1.00 39.19 85 ALA A O 1
ATOM 621 N N . GLY A 1 86 ? 1.490 48.924 26.487 1.00 38.90 86 GLY A N 1
ATOM 622 C CA . GLY A 1 86 ? 1.144 50.233 27.010 1.00 39.71 86 GLY A CA 1
ATOM 623 C C . GLY A 1 86 ? 2.229 51.000 27.742 1.00 40.33 86 GLY A C 1
ATOM 624 O O . GLY A 1 86 ? 2.074 52.194 27.996 1.00 41.11 86 GLY A O 1
ATOM 625 N N . LYS A 1 87 ? 3.331 50.333 28.071 1.00 39.35 87 LYS A N 1
ATOM 626 C CA . LYS A 1 87 ? 4.417 50.979 28.798 1.00 38.63 87 LYS A CA 1
ATOM 627 C C . LYS A 1 87 ? 5.503 51.578 27.902 1.00 38.12 87 LYS A C 1
ATOM 628 O O . LYS A 1 87 ? 6.120 52.583 28.263 1.00 37.21 87 LYS A O 1
ATOM 634 N N . LEU A 1 88 ? 5.725 50.975 26.735 1.00 35.11 88 LEU A N 1
ATOM 635 C CA . LEU A 1 88 ? 6.732 51.470 25.795 1.00 34.33 88 LEU A CA 1
ATOM 636 C C . LEU A 1 88 ? 6.120 52.376 24.731 1.00 34.28 88 LEU A C 1
ATOM 637 O O . LEU A 1 88 ? 5.093 52.046 24.138 1.00 34.75 88 LEU A O 1
ATOM 642 N N . PRO A 1 89 ? 6.743 53.536 24.478 1.00 34.45 89 PRO A N 1
ATOM 643 C CA . PRO A 1 89 ? 6.260 54.492 23.474 1.00 34.03 89 PRO A CA 1
ATOM 644 C C . PRO A 1 89 ?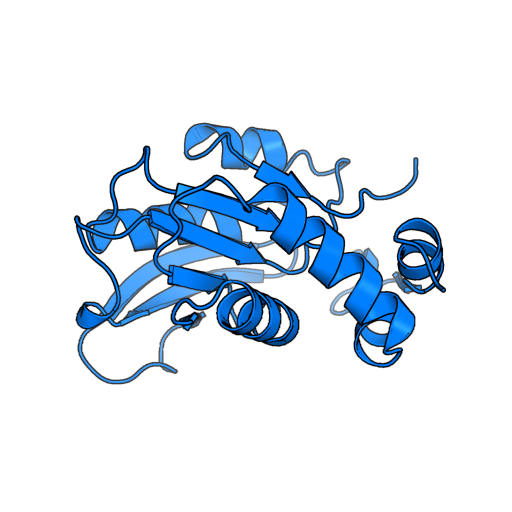 6.906 54.234 22.109 1.00 33.55 89 PRO A C 1
ATOM 645 O O . PRO A 1 89 ? 7.879 53.487 22.010 1.00 33.91 89 PRO A O 1
ATOM 649 N N . GLY A 1 90 ? 6.373 54.858 21.062 1.00 31.13 90 GLY A N 1
ATOM 650 C CA . GLY A 1 90 ? 6.930 54.668 19.733 1.00 29.69 90 GLY A CA 1
ATOM 651 C C . GLY A 1 90 ? 6.474 53.385 19.068 1.00 29.86 90 GLY A C 1
ATOM 652 O O . GLY A 1 90 ? 5.624 52.678 19.609 1.00 30.30 90 GLY A O 1
ATOM 653 N N . ASP A 1 91 ? 7.037 53.078 17.901 1.00 28.89 91 ASP A N 1
ATOM 654 C CA . ASP A 1 91 ? 6.671 51.870 17.166 1.00 31.33 91 ASP A CA 1
ATOM 655 C C . ASP A 1 91 ? 7.092 50.630 17.934 1.00 31.60 91 ASP A C 1
ATOM 656 O O . ASP A 1 91 ? 8.232 50.527 18.387 1.00 30.09 91 ASP A O 1
ATOM 661 N N . VAL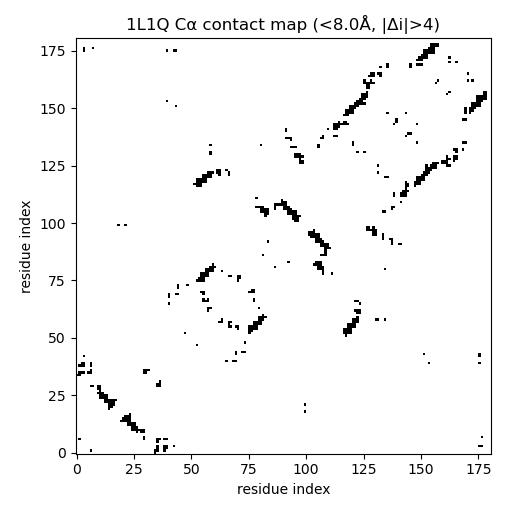 A 1 92 ? 6.173 49.677 18.053 1.00 29.88 92 VAL A N 1
ATOM 662 C CA . VAL A 1 92 ? 6.432 48.474 18.816 1.00 31.31 92 VAL A CA 1
ATOM 663 C C . VAL A 1 92 ? 5.924 47.179 18.181 1.00 32.30 92 VAL A C 1
ATOM 664 O O . VAL A 1 92 ? 5.006 47.192 17.362 1.00 31.36 92 VAL A O 1
ATOM 668 N N . CYS A 1 93 ? 6.550 46.065 18.554 1.00 33.81 93 CYS A N 1
ATOM 669 C CA . CYS A 1 93 ? 6.136 44.742 18.092 1.00 35.97 93 CYS A CA 1
ATOM 670 C C . CYS A 1 93 ? 5.454 44.142 19.314 1.00 36.19 93 CYS A C 1
ATOM 671 O O . CYS A 1 93 ? 5.917 44.332 20.438 1.00 32.07 93 CYS A O 1
ATOM 674 N N . LYS A 1 94 ? 4.356 43.424 19.106 1.00 38.52 94 LYS A N 1
ATOM 675 C CA . LYS A 1 94 ? 3.621 42.845 20.227 1.00 41.76 94 LYS A CA 1
ATOM 676 C C . LYS A 1 94 ? 3.360 41.349 20.113 1.00 42.91 94 LYS A C 1
ATOM 677 O O . LYS A 1 94 ? 3.466 40.768 19.036 1.00 43.26 94 LYS A O 1
ATOM 683 N N . CYS A 1 95 ? 3.023 40.737 21.246 1.00 45.43 95 CYS A N 1
ATOM 684 C CA . CYS A 1 95 ? 2.727 39.307 21.320 1.00 46.87 95 CYS A CA 1
ATOM 685 C C . CYS A 1 95 ? 1.984 39.034 22.629 1.00 47.54 95 CYS A C 1
ATOM 686 O O . CYS A 1 95 ? 2.276 39.655 23.650 1.00 48.34 95 CYS A O 1
ATOM 689 N N . THR A 1 96 ? 1.020 38.115 22.593 1.00 49.12 96 THR A N 1
ATOM 690 C CA . THR A 1 96 ? 0.227 37.770 23.779 1.00 49.09 96 THR A CA 1
ATOM 691 C C . THR A 1 96 ? 0.498 36.341 24.272 1.00 48.96 96 THR A C 1
ATOM 692 O O . THR A 1 96 ? 0.506 35.397 23.479 1.00 48.63 96 THR A O 1
ATOM 696 N N . PHE A 1 97 ? 0.702 36.192 25.586 1.00 48.50 97 PHE A N 1
ATOM 697 C CA . PHE A 1 97 ? 1.014 34.889 26.195 1.00 47.58 97 PHE A CA 1
ATOM 698 C C . PHE A 1 97 ? 0.374 34.649 27.572 1.00 48.48 97 PHE A C 1
ATOM 699 O O . PHE A 1 97 ? -0.520 35.381 27.999 1.00 49.54 97 PHE A O 1
ATOM 707 N N . ASP A 1 98 ? 0.878 33.629 28.270 1.00 47.72 98 ASP A N 1
ATOM 708 C CA . ASP A 1 98 ? 0.391 33.251 29.600 1.00 48.21 98 ASP A CA 1
ATOM 709 C C . ASP A 1 98 ? 1.551 32.790 30.484 1.00 47.38 98 ASP A C 1
ATOM 710 O O . ASP A 1 98 ? 2.435 32.075 30.022 1.00 46.81 98 ASP A O 1
ATOM 715 N N . MET A 1 99 ? 1.545 33.197 31.751 1.00 47.68 99 MET A N 1
ATOM 716 C CA . MET A 1 99 ? 2.589 32.788 32.691 1.00 48.25 99 MET A CA 1
ATOM 717 C C . MET A 1 99 ? 1.973 32.097 33.915 1.00 48.45 99 MET A C 1
ATOM 718 O O . MET A 1 99 ? 0.751 32.105 34.081 1.00 47.62 99 MET A O 1
ATOM 723 N N . GLU A 1 100 ? 2.815 31.505 34.763 1.00 48.39 100 GLU A N 1
ATOM 724 C CA . GLU A 1 100 ? 2.352 30.761 35.940 1.00 48.37 100 GLU A CA 1
ATOM 725 C C . GLU A 1 100 ? 1.143 31.291 36.719 1.00 48.62 100 GLU A C 1
ATOM 726 O O . GLU A 1 100 ? 0.241 30.518 37.041 1.00 49.85 100 GLU A O 1
ATOM 732 N N . TYR A 1 101 ? 1.110 32.582 37.037 1.00 48.55 101 TYR A N 1
ATOM 733 C CA . TYR A 1 101 ? -0.025 33.118 37.786 1.00 48.90 101 TYR A CA 1
ATOM 734 C C . TYR A 1 101 ? -0.751 34.290 37.114 1.00 49.68 101 TYR A C 1
ATOM 735 O O . TYR A 1 101 ? -1.292 35.174 37.780 1.00 49.32 101 TYR A O 1
ATOM 744 N N . GLN A 1 102 ? -0.764 34.280 35.785 1.00 50.77 102 GLN A N 1
ATOM 745 C CA . GLN A 1 102 ? -1.434 35.317 35.005 1.00 51.75 102 GLN A CA 1
ATOM 746 C C . GLN A 1 102 ? -1.570 34.838 33.563 1.00 52.54 102 GLN A C 1
ATOM 747 O O . GLN A 1 102 ? -0.575 34.515 32.908 1.00 51.89 102 GLN A O 1
ATOM 749 N N . LYS A 1 103 ? -2.806 34.787 33.077 1.00 53.11 103 LYS A N 1
ATOM 750 C CA . LYS A 1 10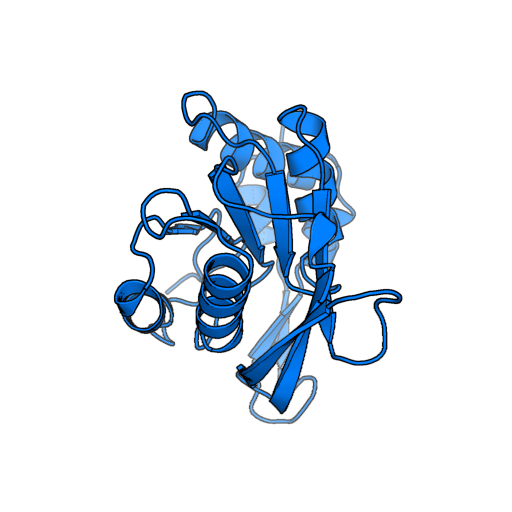3 ? -3.068 34.344 31.716 1.00 53.71 103 LYS A CA 1
ATOM 751 C C . LYS A 1 103 ? -3.669 35.477 30.894 1.00 53.80 103 LYS A C 1
ATOM 752 O O . LYS A 1 103 ? -4.642 36.107 31.311 1.00 55.10 103 LYS A O 1
ATOM 754 N N . GLY A 1 104 ? -3.079 35.736 29.730 1.00 52.76 104 GLY A N 1
ATOM 755 C CA . GLY A 1 104 ? -3.576 36.792 28.866 1.00 52.78 104 GLY A CA 1
ATOM 756 C C . GLY A 1 104 ? -2.743 38.060 28.897 1.00 51.94 104 GLY A C 1
ATOM 757 O O . GLY A 1 104 ? -3.284 39.164 28.811 1.00 52.83 104 GLY A O 1
ATOM 758 N N . VAL A 1 105 ? -1.428 37.908 29.018 1.00 50.99 105 VAL A N 1
ATOM 759 C CA . VAL A 1 105 ? -0.528 39.056 29.056 1.00 49.68 105 VAL A CA 1
ATOM 760 C C . VAL A 1 105 ? -0.037 39.427 27.659 1.00 48.35 105 VAL A C 1
ATOM 761 O O . VAL A 1 105 ? 0.100 38.568 26.788 1.00 48.29 105 VAL A O 1
ATOM 763 N N . THR A 1 106 ? 0.224 40.713 27.453 1.00 47.71 106 THR A N 1
ATOM 764 C CA . THR A 1 106 ? 0.709 41.202 26.166 1.00 46.17 106 THR A CA 1
ATOM 765 C C . THR A 1 106 ? 2.064 41.874 26.353 1.00 44.05 106 THR A C 1
ATOM 766 O O . THR A 1 106 ? 2.183 42.836 27.107 1.00 44.13 106 THR A O 1
ATOM 770 N N . ILE A 1 107 ? 3.083 41.365 25.667 1.00 42.66 107 ILE A N 1
ATOM 771 C CA . ILE A 1 107 ? 4.423 41.935 25.756 1.00 39.30 107 ILE A CA 1
ATOM 772 C C . ILE A 1 107 ? 4.779 42.743 24.516 1.00 36.70 107 ILE A C 1
ATOM 773 O O . ILE A 1 107 ? 4.291 42.472 23.418 1.00 36.05 107 ILE A O 1
ATOM 778 N N . GLU A 1 108 ? 5.643 43.736 24.696 1.00 32.26 108 GLU A N 1
ATOM 779 C CA . GLU A 1 108 ? 6.049 44.578 23.589 1.00 29.12 108 GLU A CA 1
ATOM 780 C C . GLU A 1 108 ? 7.523 44.932 23.634 1.00 28.53 108 GLU A C 1
ATOM 781 O O . GLU A 1 108 ? 8.152 44.877 24.688 1.00 26.07 108 GLU A O 1
ATOM 787 N N . VAL A 1 109 ? 8.057 45.295 22.472 1.00 26.43 109 VAL A N 1
ATOM 788 C CA . VAL A 1 109 ? 9.445 45.710 22.346 1.00 26.53 109 VAL A CA 1
ATOM 789 C C . VAL A 1 109 ? 9.456 46.829 21.312 1.00 24.40 109 VAL A C 1
ATOM 790 O O . VAL A 1 109 ? 8.671 46.799 20.367 1.00 25.73 109 VAL A O 1
ATOM 794 N N . GLN A 1 110 ? 10.302 47.838 21.499 1.00 24.10 110 GLN A N 1
ATOM 795 C CA . GLN A 1 110 ? 10.385 48.922 20.519 1.00 21.94 110 GLN A CA 1
ATOM 796 C C . GLN A 1 110 ? 11.043 48.363 19.257 1.00 23.02 110 GLN A C 1
ATOM 797 O O . GLN A 1 110 ? 12.145 47.820 19.317 1.00 21.52 110 GLN A O 1
ATOM 803 N N . LYS A 1 111 ? 10.360 48.494 18.119 1.00 21.65 111 LYS A N 1
ATOM 804 C CA . LYS A 1 111 ? 10.855 47.998 16.831 1.00 22.39 111 LYS A CA 1
ATOM 805 C C . LYS A 1 111 ? 12.300 48.376 16.488 1.00 19.99 111 LYS A C 1
ATOM 806 O O . LYS A 1 111 ? 13.076 47.554 15.989 1.00 18.61 111 LYS A O 1
ATOM 812 N N . ARG A 1 112 ? 12.655 49.627 16.749 1.00 18.47 112 ARG A N 1
ATOM 813 C CA . ARG A 1 112 ? 13.992 50.116 16.428 1.00 18.41 112 ARG A CA 1
ATOM 814 C C . ARG A 1 112 ? 15.149 49.545 17.252 1.00 18.08 112 ARG A C 1
ATOM 815 O O . ARG A 1 112 ? 16.301 49.690 16.860 1.00 20.75 112 ARG A O 1
ATOM 823 N N . GLN A 1 113 ? 14.862 48.910 18.381 1.00 17.80 113 GLN A N 1
ATOM 824 C CA . GLN A 1 113 ? 15.930 48.408 19.248 1.00 18.94 113 GLN A CA 1
ATOM 825 C C . GLN A 1 113 ? 16.565 47.075 18.864 1.00 20.63 113 GLN A C 1
ATOM 826 O O . GLN A 1 113 ? 17.655 46.750 19.347 1.00 19.80 113 GLN A O 1
ATOM 832 N N . LEU A 1 114 ? 15.894 46.312 18.003 1.00 18.31 114 LEU A N 1
ATOM 833 C CA . LEU A 1 114 ? 16.395 45.000 17.599 1.00 19.61 114 LEU A CA 1
ATOM 834 C C . LEU A 1 114 ? 16.207 44.756 16.116 1.00 19.87 114 LEU A C 1
ATOM 835 O O . LEU A 1 114 ? 15.284 45.292 15.496 1.00 21.40 114 LEU A O 1
ATOM 840 N N . GLY A 1 115 ? 17.070 43.914 15.563 1.00 18.45 115 GLY A N 1
ATOM 841 C CA . GLY A 1 115 ? 17.004 43.606 14.150 1.00 21.64 115 GLY A CA 1
ATOM 842 C C . GLY A 1 115 ? 17.956 42.488 13.783 1.00 21.58 115 GLY A C 1
ATOM 843 O O . GLY A 1 115 ? 18.620 41.921 14.656 1.00 22.07 115 GLY A O 1
ATOM 844 N N . PRO A 1 116 ? 18.053 42.163 12.485 1.00 23.18 116 PRO A N 1
ATOM 845 C CA . PRO A 1 116 ? 18.888 41.124 11.875 1.00 22.46 116 PRO A CA 1
ATOM 846 C C . PRO A 1 116 ? 20.348 41.034 12.325 1.00 21.39 116 PRO A C 1
ATOM 847 O O . PRO A 1 116 ? 20.912 39.949 12.378 1.00 22.01 116 PRO A O 1
ATOM 851 N N . HIS A 1 117 ? 20.969 42.170 12.626 1.00 22.63 117 HIS A N 1
ATOM 852 C CA . HIS A 1 117 ? 22.369 42.179 13.057 1.00 20.46 117 HIS A CA 1
ATOM 853 C C . HIS A 1 117 ? 22.605 41.795 14.526 1.00 21.38 117 HIS A C 1
ATOM 854 O O . HIS A 1 117 ? 23.738 41.510 14.919 1.00 22.20 117 HIS A O 1
ATOM 861 N N . ASP A 1 118 ? 21.546 41.765 15.327 1.00 19.56 118 ASP A N 1
ATOM 862 C CA . ASP A 1 118 ? 21.682 41.474 16.755 1.00 21.73 118 ASP A CA 1
ATOM 863 C C . ASP A 1 118 ? 21.856 40.029 17.211 1.00 23.10 118 ASP A C 1
ATOM 864 O O . ASP A 1 118 ? 21.286 39.104 16.634 1.00 24.30 118 ASP A O 1
ATOM 869 N N . VAL A 1 119 ? 22.672 39.855 18.249 1.00 22.21 119 VAL A N 1
ATOM 870 C CA . VAL A 1 119 ? 22.870 38.554 18.883 1.00 21.09 119 VAL A CA 1
ATOM 871 C C . VAL A 1 119 ? 22.353 38.885 20.281 1.00 20.57 119 VAL A C 1
ATOM 872 O O . VAL A 1 119 ? 22.991 39.602 21.046 1.00 19.66 119 VAL A O 1
ATOM 876 N N . VAL A 1 120 ? 21.163 38.385 20.583 1.00 19.97 120 VAL A N 1
ATOM 877 C CA . VAL A 1 120 ? 20.491 38.680 21.835 1.00 18.93 120 VAL A CA 1
ATOM 878 C C . VAL A 1 120 ? 20.644 37.720 22.998 1.00 20.33 120 VAL A C 1
ATOM 879 O O . VAL A 1 120 ? 20.558 36.503 22.839 1.00 19.95 120 VAL A O 1
ATOM 883 N N . LEU A 1 121 ? 20.878 38.288 24.177 1.00 17.89 121 LEU A N 1
ATOM 884 C CA . LEU A 1 121 ? 20.923 37.495 25.396 1.00 17.87 121 LEU A CA 1
ATOM 885 C C . LEU A 1 121 ? 19.625 37.880 26.106 1.00 18.33 121 LEU A C 1
ATOM 886 O O . LEU A 1 121 ? 19.487 38.998 26.591 1.00 16.65 121 LEU A O 1
ATOM 891 N N . LEU A 1 122 ? 18.657 36.976 26.117 1.00 19.39 122 LEU A N 1
ATOM 892 C CA . LEU A 1 122 ? 17.402 37.237 26.808 1.00 19.35 122 LEU A CA 1
ATOM 893 C C . LEU A 1 122 ? 17.633 36.937 28.280 1.00 19.86 122 LEU A C 1
ATOM 894 O O . LEU A 1 122 ? 18.241 35.929 28.613 1.00 20.43 122 LEU A O 1
ATOM 899 N N . HIS A 1 123 ? 17.162 37.806 29.166 1.00 18.81 123 HIS A N 1
ATOM 900 C CA . HIS A 1 123 ? 17.328 37.538 30.584 1.00 20.62 123 HIS A CA 1
ATOM 901 C C . HIS A 1 123 ? 16.045 37.635 31.356 1.00 20.68 123 HIS A C 1
ATOM 902 O O . HIS A 1 123 ? 15.328 38.628 31.267 1.00 22.40 123 HIS A O 1
ATOM 909 N N . ASP A 1 124 ? 15.781 36.605 32.147 1.00 24.75 124 ASP A N 1
ATOM 910 C CA . ASP A 1 124 ? 14.595 36.590 32.988 1.00 26.30 124 ASP A CA 1
ATOM 911 C C . ASP A 1 124 ? 15.041 36.158 34.388 1.00 24.67 124 ASP A C 1
ATOM 912 O O . ASP A 1 124 ? 15.993 35.386 34.540 1.00 24.16 124 ASP A O 1
ATOM 917 N N . ASP A 1 125 ? 14.371 36.672 35.411 1.00 21.58 125 ASP A N 1
ATOM 918 C CA . ASP A 1 125 ? 14.744 36.342 36.769 1.00 22.85 125 ASP A CA 1
ATOM 919 C C . ASP A 1 125 ? 14.437 34.884 37.112 1.00 21.71 125 ASP A C 1
ATOM 920 O O . ASP A 1 125 ? 15.284 34.176 37.640 1.00 21.50 125 ASP A O 1
ATOM 925 N N . VAL A 1 126 ? 13.236 34.436 36.776 1.00 22.21 126 VAL A N 1
ATOM 926 C CA . VAL A 1 126 ? 12.816 33.074 37.102 1.00 24.19 126 VAL A CA 1
ATOM 927 C C . VAL A 1 126 ? 12.184 32.356 35.919 1.00 24.71 126 VAL A C 1
ATOM 928 O O . VAL A 1 126 ? 11.348 32.931 35.218 1.00 27.07 126 VAL A O 1
ATOM 932 N N . LEU A 1 127 ? 12.591 31.109 35.693 1.00 24.67 127 LEU A N 1
ATOM 933 C CA . LEU A 1 127 ? 12.013 30.300 34.622 1.00 25.45 127 LEU A CA 1
ATOM 934 C C . LEU A 1 127 ? 11.030 29.342 35.292 1.00 25.62 127 LEU A C 1
ATOM 935 O O . LEU A 1 127 ? 11.430 28.439 36.031 1.00 25.09 127 LEU A O 1
ATOM 940 N N . ALA A 1 128 ? 9.744 29.570 35.052 1.00 26.79 128 ALA A N 1
ATOM 941 C CA . ALA A 1 128 ? 8.699 28.731 35.619 1.00 27.99 128 ALA A CA 1
ATOM 942 C C . ALA A 1 128 ? 8.097 27.871 34.510 1.00 28.22 128 ALA A C 1
ATOM 943 O O . ALA A 1 128 ? 8.691 26.865 34.129 1.00 27.43 128 ALA A O 1
ATOM 945 N N . THR A 1 129 ? 6.937 28.269 33.986 1.00 29.38 129 THR A N 1
ATOM 946 C CA . THR A 1 129 ? 6.290 27.503 32.922 1.00 30.79 129 THR A CA 1
ATOM 947 C C . THR A 1 129 ? 6.977 27.746 31.584 1.00 31.26 129 THR A C 1
ATOM 948 O O . THR A 1 129 ? 6.891 26.923 30.671 1.00 31.02 129 THR A O 1
ATOM 952 N N . GLY A 1 130 ? 7.665 28.877 31.471 1.00 30.56 130 GLY A N 1
ATOM 953 C CA . GLY A 1 130 ? 8.358 29.191 30.237 1.00 29.99 130 GLY A CA 1
ATOM 954 C C . GLY A 1 130 ? 7.493 29.916 29.224 1.00 29.23 130 GLY A C 1
ATOM 955 O O . GLY A 1 130 ? 7.942 30.189 28.114 1.00 30.40 130 GLY A O 1
ATOM 956 N N . GLY A 1 131 ? 6.257 30.234 29.600 1.00 29.50 131 GLY A N 1
ATOM 957 C CA . GLY A 1 131 ? 5.362 30.934 28.692 1.00 29.49 131 GLY A CA 1
ATOM 958 C C . GLY A 1 131 ? 5.856 32.323 28.339 1.00 32.10 131 GLY A C 1
ATOM 959 O O . GLY A 1 131 ? 5.750 32.761 27.189 1.00 31.96 131 GLY A O 1
ATOM 960 N N . THR A 1 132 ? 6.401 33.024 29.328 1.00 32.23 132 THR A N 1
ATOM 961 C CA . THR A 1 132 ? 6.912 34.371 29.102 1.00 32.57 132 THR A CA 1
ATOM 962 C C . THR A 1 132 ? 8.134 34.339 28.179 1.00 31.81 132 THR A C 1
ATOM 963 O O . THR A 1 132 ? 8.254 35.155 27.268 1.00 32.80 132 THR A O 1
ATOM 967 N N . LEU A 1 133 ? 9.047 33.405 28.423 1.00 30.61 133 LEU A N 1
ATOM 968 C CA . LEU A 1 133 ? 10.240 33.294 27.597 1.00 29.72 133 LEU A CA 1
ATOM 969 C C . LEU A 1 133 ? 9.909 32.923 26.158 1.00 30.05 133 LEU A C 1
ATOM 970 O O . LEU A 1 133 ? 10.460 33.495 25.221 1.00 29.47 133 LEU A O 1
ATOM 975 N N . LEU A 1 134 ? 9.009 31.964 25.980 1.00 30.38 134 LEU A N 1
ATOM 976 C CA . LEU A 1 134 ? 8.635 31.544 24.639 1.00 32.05 134 LEU A CA 1
ATOM 977 C C . LEU A 1 134 ? 8.089 32.757 23.891 1.00 31.80 134 LEU A C 1
ATOM 978 O O . LEU A 1 134 ? 8.416 32.986 22.731 1.00 32.46 134 LEU A O 1
ATOM 983 N N . ALA A 1 135 ? 7.268 33.549 24.568 1.00 31.22 135 ALA A N 1
ATOM 984 C CA . ALA A 1 135 ? 6.705 34.735 23.945 1.00 31.88 135 ALA A CA 1
ATOM 985 C C . ALA A 1 135 ? 7.791 35.758 23.624 1.00 32.67 135 ALA A C 1
ATOM 986 O O . ALA A 1 135 ? 7.718 36.443 22.605 1.00 31.86 135 ALA A O 1
ATOM 988 N N . ALA A 1 136 ? 8.793 35.858 24.499 1.00 30.99 136 ALA A N 1
ATOM 989 C CA . ALA A 1 136 ? 9.883 36.814 24.315 1.00 29.99 136 ALA A CA 1
ATOM 990 C C . ALA A 1 136 ? 10.734 36.487 23.092 1.00 29.25 136 ALA A C 1
ATOM 991 O O . ALA A 1 136 ? 11.152 37.388 22.363 1.00 28.16 136 ALA A O 1
ATOM 993 N N . ILE A 1 137 ? 10.997 35.199 22.881 1.00 28.85 137 ILE A N 1
ATOM 994 C CA . ILE A 1 137 ? 11.779 34.753 21.735 1.00 30.24 137 ILE A CA 1
ATOM 995 C C . ILE A 1 137 ? 11.011 35.134 20.479 1.00 31.80 137 ILE A C 1
ATOM 996 O O . ILE A 1 137 ? 11.579 35.644 19.513 1.00 31.42 137 ILE A O 1
ATOM 1001 N N . GLU A 1 138 ? 9.705 34.892 20.508 1.00 32.99 138 GLU A N 1
ATOM 1002 C CA . GLU A 1 138 ? 8.852 35.210 19.377 1.00 34.29 138 GLU A CA 1
ATOM 1003 C C . GLU A 1 138 ? 8.953 36.687 19.034 1.00 33.67 138 GLU A C 1
ATOM 1004 O O . GLU A 1 138 ? 9.146 37.044 17.872 1.00 32.85 138 GLU A O 1
ATOM 1010 N N . LEU A 1 139 ? 8.834 37.544 20.045 1.00 32.72 139 LEU A N 1
ATOM 1011 C CA . LEU A 1 139 ? 8.923 38.984 19.830 1.00 31.62 139 LEU A CA 1
ATOM 1012 C C . LEU A 1 139 ? 10.244 39.377 19.183 1.00 31.43 139 LEU A C 1
ATOM 1013 O O . LEU A 1 139 ? 10.272 40.168 18.238 1.00 31.59 139 LEU A O 1
ATOM 1018 N N . CYS A 1 140 ? 11.342 38.845 19.710 1.00 29.47 140 CYS A N 1
ATOM 1019 C CA . CYS A 1 140 ? 12.654 39.163 19.169 1.00 28.13 140 CYS A CA 1
ATOM 1020 C C . CYS A 1 140 ? 12.732 38.761 17.704 1.00 28.41 140 CYS A C 1
ATOM 1021 O O . CYS A 1 140 ? 13.249 39.499 16.868 1.00 26.77 140 CYS A O 1
ATOM 1024 N N . GLU A 1 141 ? 12.203 37.586 17.391 1.00 29.36 141 GLU A N 1
ATOM 1025 C CA . GLU A 1 141 ? 12.231 37.114 16.017 1.00 29.43 141 GLU A CA 1
ATOM 1026 C C . GLU A 1 141 ? 11.354 37.967 15.097 1.00 29.54 141 GLU A C 1
ATOM 1027 O O . GLU A 1 141 ? 11.730 38.229 13.950 1.00 29.95 141 GLU A O 1
ATOM 1033 N N . THR A 1 142 ? 10.205 38.425 15.586 1.00 27.90 142 THR A N 1
ATOM 1034 C CA . THR A 1 142 ? 9.351 39.260 14.749 1.00 29.44 142 THR A CA 1
ATOM 1035 C C . THR A 1 142 ? 10.040 40.597 14.474 1.00 29.32 142 THR A C 1
ATOM 1036 O O . THR A 1 142 ? 9.821 41.208 13.428 1.00 28.11 142 THR A O 1
ATOM 1040 N N . ALA A 1 143 ? 10.881 41.039 15.413 1.00 28.61 143 ALA A N 1
ATOM 1041 C CA . ALA A 1 143 ? 11.620 42.297 15.274 1.00 26.61 143 ALA A CA 1
ATOM 1042 C C . ALA A 1 143 ? 12.800 42.133 14.323 1.00 27.49 143 ALA A C 1
ATOM 1043 O O . ALA A 1 143 ? 13.485 43.113 13.978 1.00 27.17 143 ALA A O 1
ATOM 1045 N N . GLY A 1 144 ? 13.057 40.893 13.916 1.00 25.52 144 GLY A N 1
ATOM 1046 C CA . GLY A 1 144 ? 14.136 40.649 12.978 1.00 25.12 144 GLY A CA 1
ATOM 1047 C C . GLY A 1 144 ? 15.331 39.853 13.465 1.00 23.91 144 GLY A C 1
ATOM 1048 O O . GLY A 1 144 ? 16.222 39.549 12.665 1.00 25.96 144 GLY A O 1
ATOM 1049 N N . VAL A 1 145 ? 15.377 39.511 14.751 1.00 22.68 145 VAL A N 1
ATOM 1050 C CA . VAL A 1 145 ? 16.516 38.744 15.259 1.00 21.95 145 VAL A CA 1
ATOM 1051 C C . VAL A 1 145 ? 16.442 37.313 14.739 1.00 24.52 145 VAL A C 1
ATOM 1052 O O . VAL A 1 145 ? 15.371 36.702 14.752 1.00 23.59 145 VAL A O 1
ATOM 1056 N N . LYS A 1 146 ? 17.575 36.779 14.289 1.00 24.42 146 LYS A N 1
ATOM 1057 C CA . LYS A 1 146 ? 17.607 35.417 13.766 1.00 26.25 146 LYS A CA 1
ATOM 1058 C C . LYS A 1 146 ? 17.549 34.366 14.875 1.00 25.58 146 LYS A C 1
ATOM 1059 O O . LYS A 1 146 ? 18.195 34.507 15.914 1.00 24.24 146 LYS A O 1
ATOM 1065 N N . PRO A 1 147 ? 16.776 33.283 14.660 1.00 25.15 147 PRO A N 1
ATOM 1066 C CA . PRO A 1 147 ? 16.657 32.228 15.666 1.00 26.29 147 PRO A CA 1
ATOM 1067 C C . PRO A 1 147 ? 17.988 31.755 16.240 1.00 25.38 147 PRO A C 1
ATOM 1068 O O . PRO A 1 147 ? 18.126 31.613 17.453 1.00 24.22 147 PRO A O 1
ATOM 1072 N N . GLU A 1 148 ? 18.976 31.537 15.380 1.00 24.33 148 GLU A N 1
ATOM 1073 C CA . GLU A 1 148 ? 20.272 31.063 15.857 1.00 26.08 148 GLU A CA 1
ATOM 1074 C C . GLU A 1 148 ? 21.062 32.134 16.609 1.00 24.32 148 GLU A C 1
ATOM 1075 O O . GLU A 1 148 ? 22.140 31.847 17.131 1.00 24.86 148 GLU A O 1
ATOM 1081 N N . ASN A 1 149 ? 20.537 33.357 16.661 1.00 22.74 149 ASN A N 1
ATOM 1082 C CA . ASN A 1 149 ? 21.238 34.438 17.358 1.00 23.53 149 ASN A CA 1
ATOM 1083 C C . ASN A 1 149 ? 20.583 34.850 18.674 1.00 23.13 149 ASN A C 1
ATOM 1084 O O . ASN A 1 149 ? 20.734 35.988 19.131 1.00 22.24 149 ASN A O 1
ATOM 1089 N N . ILE A 1 150 ? 19.870 33.911 19.289 1.00 23.09 150 ILE A N 1
ATOM 1090 C CA . ILE A 1 150 ? 19.204 34.167 20.556 1.00 22.33 150 ILE A CA 1
ATOM 1091 C C . ILE A 1 150 ? 19.708 33.207 21.615 1.00 22.94 150 ILE A C 1
ATOM 1092 O O . ILE A 1 150 ? 19.739 31.988 21.403 1.00 21.59 150 ILE A O 1
ATOM 1097 N N . TYR A 1 151 ? 20.108 33.768 22.752 1.00 21.90 151 TYR A N 1
ATOM 1098 C CA . TYR A 1 151 ? 20.597 32.992 23.886 1.00 21.81 151 TYR A CA 1
ATOM 1099 C C . TYR A 1 151 ? 19.737 33.361 25.082 1.00 22.57 151 TYR A C 1
ATOM 1100 O O . TYR A 1 151 ? 19.226 34.478 25.159 1.00 21.47 151 TYR A O 1
ATOM 1109 N N . ILE A 1 152 ? 19.565 32.431 26.015 1.00 21.45 152 ILE A N 1
ATOM 1110 C CA . ILE A 1 152 ? 18.734 32.709 27.170 1.00 22.12 152 ILE A CA 1
ATOM 1111 C C . ILE A 1 152 ? 19.432 32.489 28.499 1.00 22.48 152 ILE A C 1
ATOM 1112 O O . ILE A 1 152 ? 20.121 31.482 28.705 1.00 20.37 152 ILE A O 1
ATOM 1117 N N . ASN A 1 153 ? 19.256 33.445 29.403 1.00 22.28 153 ASN A N 1
ATOM 1118 C CA . ASN A 1 153 ? 19.834 33.323 30.733 1.00 22.04 153 ASN A CA 1
ATOM 1119 C C . ASN A 1 153 ? 18.782 33.634 31.770 1.00 22.08 153 ASN A C 1
ATOM 1120 O O . ASN A 1 153 ? 18.052 34.618 31.639 1.00 22.20 153 ASN A O 1
ATOM 1125 N N . VAL A 1 154 ? 18.690 32.790 32.791 1.00 22.06 154 VAL A N 1
ATOM 1126 C CA . VAL A 1 154 ? 17.764 33.039 33.887 1.00 23.39 154 VAL A CA 1
ATOM 1127 C C . VAL A 1 154 ? 18.540 32.913 35.191 1.00 21.56 154 VAL A C 1
ATOM 1128 O O . VAL A 1 154 ? 19.512 32.158 35.286 1.00 20.88 154 VAL A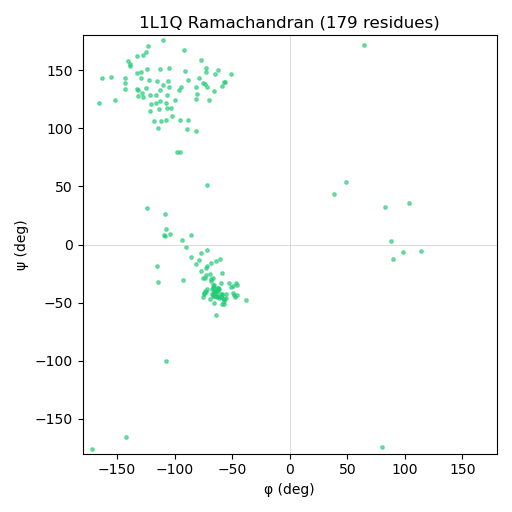 O 1
ATOM 1132 N N . LEU A 1 155 ? 18.132 33.673 36.196 1.00 20.96 155 LEU A N 1
ATOM 1133 C CA . LEU A 1 155 ? 18.825 33.612 37.470 1.00 22.79 155 LEU A CA 1
ATOM 1134 C C . LEU A 1 155 ? 18.459 32.331 38.217 1.00 22.62 155 LEU A C 1
ATOM 1135 O O . LEU A 1 155 ? 19.335 31.617 38.716 1.00 24.89 155 LEU A O 1
ATOM 1140 N N . TYR A 1 156 ? 17.165 32.019 38.241 1.00 23.12 156 TYR A N 1
ATOM 1141 C CA . TYR A 1 156 ? 16.665 30.853 38.974 1.00 24.28 156 TYR A CA 1
ATOM 1142 C C . TYR A 1 156 ? 15.716 29.984 38.134 1.00 24.23 156 TYR A C 1
ATOM 1143 O O . TYR A 1 156 ? 14.743 30.486 37.578 1.00 23.35 156 TYR A O 1
ATOM 1152 N N . GLU A 1 157 ? 15.992 28.681 38.067 1.00 24.92 157 GLU A N 1
ATOM 1153 C CA . GLU A 1 157 ? 15.167 27.745 37.291 1.00 24.32 157 GLU A CA 1
ATOM 1154 C C . GLU A 1 157 ? 14.416 26.741 38.172 1.00 27.46 157 GLU A C 1
ATOM 1155 O O . GLU A 1 157 ? 15.032 26.017 38.958 1.00 26.10 157 GLU A O 1
ATOM 1161 N N . ILE A 1 158 ? 13.091 26.709 38.043 1.00 28.48 158 ILE A N 1
ATOM 1162 C CA . ILE A 1 158 ? 12.254 25.771 38.793 1.00 32.58 158 ILE A CA 1
ATOM 1163 C C . ILE A 1 158 ? 12.031 24.583 37.851 1.00 33.73 158 ILE A C 1
ATOM 1164 O O . ILE A 1 158 ? 10.989 24.474 37.213 1.00 33.20 158 ILE A O 1
ATOM 1169 N N . GLU A 1 159 ? 13.027 23.707 37.763 1.00 36.70 159 GLU A N 1
ATOM 1170 C CA . GLU A 1 159 ? 12.977 22.545 36.877 1.00 39.73 159 GLU A CA 1
ATOM 1171 C C . GLU A 1 159 ? 11.691 21.725 36.920 1.00 40.56 159 GLU A C 1
ATOM 1172 O O . GLU A 1 159 ? 11.280 21.172 35.905 1.00 40.12 159 GLU A O 1
ATOM 1178 N N . ALA A 1 160 ? 11.054 21.652 38.084 1.00 41.57 160 ALA A N 1
ATOM 1179 C CA . ALA A 1 160 ? 9.826 20.874 38.235 1.00 42.37 160 ALA A CA 1
ATOM 1180 C C . ALA A 1 160 ? 8.746 21.211 37.217 1.00 42.21 160 ALA A C 1
ATOM 1181 O O . ALA A 1 160 ? 7.987 20.335 36.811 1.00 41.98 160 ALA A O 1
ATOM 1183 N N . LEU A 1 161 ? 8.677 22.473 36.805 1.00 41.22 161 LEU A N 1
ATOM 1184 C CA . LEU A 1 161 ? 7.670 22.906 35.845 1.00 40.40 161 LEU A CA 1
ATOM 1185 C C . LEU A 1 161 ? 8.084 22.687 34.390 1.00 40.07 161 LEU A C 1
ATOM 1186 O O . LEU A 1 161 ? 7.401 23.143 33.477 1.00 39.73 161 LEU A O 1
ATOM 1191 N N . LYS A 1 162 ? 9.197 21.985 34.187 1.00 39.90 162 LYS A N 1
ATOM 1192 C CA . LYS A 1 162 ? 9.732 21.685 32.855 1.00 40.25 162 LYS A CA 1
ATOM 1193 C C . LYS A 1 162 ? 9.607 22.822 31.838 1.00 39.91 162 LYS A C 1
ATOM 1194 O O . LYS A 1 162 ? 9.249 22.598 30.680 1.00 39.04 162 LYS A O 1
ATOM 1200 N N . GLY A 1 163 ? 9.917 24.043 32.271 1.00 37.90 163 GLY A N 1
ATOM 1201 C CA . GLY A 1 163 ? 9.841 25.180 31.372 1.00 33.92 163 GLY A CA 1
ATOM 1202 C C . GLY A 1 163 ? 10.922 25.073 30.316 1.00 32.31 163 GLY A C 1
ATOM 1203 O O . GLY A 1 163 ? 10.753 25.537 29.191 1.00 32.59 163 GLY A O 1
ATOM 1204 N N . ARG A 1 164 ? 12.034 24.444 30.679 1.00 32.26 164 ARG A N 1
ATOM 1205 C CA . ARG A 1 164 ? 13.152 24.275 29.761 1.00 33.76 164 ARG A CA 1
ATOM 1206 C C . ARG A 1 164 ? 12.741 23.557 28.471 1.00 34.54 164 ARG A C 1
ATOM 1207 O O . ARG A 1 164 ? 13.104 23.991 27.370 1.00 32.34 164 ARG A O 1
ATOM 1215 N N . GLU A 1 165 ? 11.994 22.460 28.598 1.00 35.89 165 GLU A N 1
ATOM 1216 C CA . GLU A 1 165 ? 11.552 21.724 27.410 1.00 37.20 165 GLU A CA 1
ATOM 1217 C C . GLU A 1 165 ? 10.562 22.562 26.603 1.00 35.77 165 GLU A C 1
ATOM 1218 O O . GLU A 1 165 ? 10.583 22.555 25.374 1.00 36.30 165 GLU A O 1
ATOM 1224 N N . LYS A 1 166 ? 9.693 23.283 27.302 1.00 36.05 166 LYS A N 1
ATOM 1225 C CA . LYS A 1 166 ? 8.711 24.151 26.655 1.00 36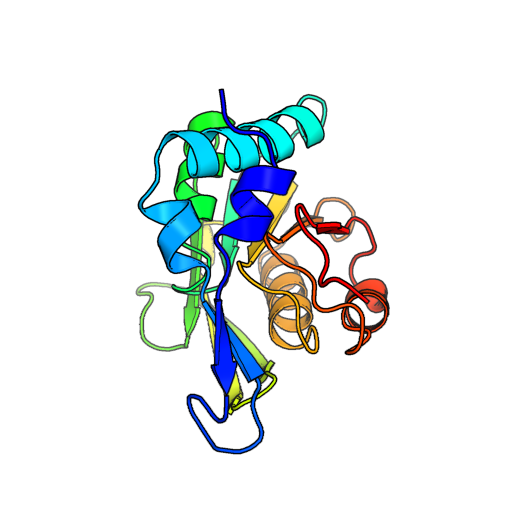.93 166 LYS A CA 1
ATOM 1226 C C . LYS A 1 166 ? 9.445 25.185 25.793 1.00 36.10 166 LYS A C 1
ATOM 1227 O O . LYS A 1 166 ? 9.142 25.365 24.614 1.00 36.15 166 LYS A O 1
ATOM 1233 N N . VAL A 1 167 ? 10.418 25.859 26.393 1.00 35.26 167 VAL A N 1
ATOM 1234 C CA . VAL A 1 167 ? 11.182 26.881 25.688 1.00 34.47 167 VAL A CA 1
ATOM 1235 C C . VAL A 1 167 ? 12.087 26.272 24.622 1.00 32.49 167 VAL A C 1
ATOM 1236 O O . VAL A 1 167 ? 12.430 26.930 23.634 1.00 32.46 167 VAL A O 1
ATOM 1240 N N . GLY A 1 168 ? 12.449 25.008 24.821 1.00 31.48 168 GLY A N 1
ATOM 1241 C CA . GLY A 1 168 ? 13.318 24.305 23.885 1.00 31.97 168 GLY A CA 1
ATOM 1242 C C . GLY A 1 168 ? 12.783 24.177 22.467 1.00 32.60 168 GLY A C 1
ATOM 1243 O O . GLY A 1 168 ? 13.519 23.802 21.546 1.00 30.50 168 GLY A O 1
ATOM 1244 N N . GLN A 1 169 ? 11.500 24.471 22.284 1.00 32.92 169 GLN A N 1
ATOM 1245 C CA . GLN A 1 169 ? 10.896 24.401 20.957 1.00 34.53 169 GLN A CA 1
ATOM 1246 C C . GLN A 1 169 ? 11.376 25.569 20.089 1.00 35.31 169 GLN A C 1
ATOM 1247 O O . GLN A 1 169 ? 11.405 25.470 18.856 1.00 34.45 169 GLN A O 1
ATOM 1253 N N . LYS A 1 170 ? 11.758 26.665 20.746 1.00 34.64 170 LYS A N 1
ATOM 1254 C CA . LYS A 1 170 ? 12.222 27.874 20.071 1.00 34.19 170 LYS A CA 1
ATOM 1255 C C . LYS A 1 170 ? 13.695 28.193 20.341 1.00 34.31 170 LYS A C 1
ATOM 1256 O O . LYS A 1 170 ? 14.378 28.765 19.490 1.00 31.27 170 LYS A O 1
ATOM 1262 N N . CYS A 1 171 ? 14.175 27.840 21.532 1.00 33.66 171 CYS A N 1
ATOM 1263 C CA . CYS A 1 171 ? 15.563 28.114 21.896 1.00 33.53 171 CYS A CA 1
ATOM 1264 C C . CYS A 1 171 ? 16.100 27.100 22.905 1.00 34.11 171 CYS A C 1
ATOM 1265 O O . CYS A 1 171 ? 15.525 26.917 23.974 1.00 34.92 171 CYS A O 1
ATOM 1268 N N . THR A 1 172 ? 17.211 26.450 22.564 1.00 33.91 172 THR A N 1
ATOM 1269 C CA . THR A 1 172 ? 17.804 25.446 23.440 1.00 35.45 172 THR A CA 1
ATOM 1270 C C . THR A 1 172 ? 19.110 25.907 24.093 1.00 36.10 172 THR A C 1
ATOM 1271 O O . THR A 1 172 ? 19.812 25.111 24.724 1.00 37.05 172 THR A O 1
ATOM 1275 N N . ARG A 1 173 ? 19.448 27.181 23.916 1.00 34.79 173 ARG A N 1
ATOM 1276 C CA . ARG A 1 173 ? 20.653 27.737 24.521 1.00 33.99 173 ARG A CA 1
ATOM 1277 C C . ARG A 1 173 ? 20.155 28.432 25.783 1.00 33.45 173 ARG A C 1
ATOM 1278 O O . ARG A 1 173 ? 19.969 29.651 25.804 1.00 30.95 173 ARG A O 1
ATOM 1286 N N . LEU A 1 174 ? 19.926 27.640 26.827 1.00 31.17 174 LEU A N 1
ATOM 1287 C CA . LEU A 1 174 ? 19.399 28.161 28.077 1.00 31.70 174 LEU A CA 1
ATOM 1288 C C . LEU A 1 174 ? 20.305 27.900 29.269 1.00 31.38 174 LEU A C 1
ATOM 1289 O O . LEU A 1 174 ? 20.514 26.753 29.660 1.00 31.41 174 LEU A O 1
ATOM 1294 N N . PHE A 1 175 ? 20.835 28.976 29.845 1.00 27.99 175 PHE A N 1
ATOM 1295 C CA . PHE A 1 175 ? 21.719 28.870 30.999 1.00 28.29 175 PHE A CA 1
ATOM 1296 C C . PHE A 1 175 ? 21.093 29.479 32.247 1.00 27.31 175 PHE A C 1
ATOM 1297 O O . PHE A 1 175 ? 20.823 30.682 32.296 1.00 26.78 175 PHE A O 1
ATOM 1305 N N . SER A 1 176 ? 20.858 28.638 33.250 1.00 25.55 176 SER A N 1
ATOM 1306 C CA . SER A 1 176 ? 20.289 29.084 34.513 1.00 24.46 176 SER A CA 1
ATOM 1307 C C . SER A 1 176 ? 21.416 29.099 35.541 1.00 24.21 176 SER A C 1
ATOM 1308 O O . SER A 1 176 ? 22.218 28.174 35.608 1.00 24.52 176 SER A O 1
ATOM 1311 N N . VAL A 1 177 ? 21.491 30.156 36.337 1.00 21.99 177 VAL A N 1
ATOM 1312 C CA . VAL A 1 177 ? 22.549 30.243 37.326 1.00 21.81 177 VAL A CA 1
ATOM 1313 C C . VAL A 1 177 ? 22.294 29.320 38.505 1.00 22.47 177 VAL A C 1
ATOM 1314 O O . VAL A 1 177 ? 23.203 28.640 38.996 1.00 22.60 177 VAL A O 1
ATOM 1318 N N . ILE A 1 178 ? 21.046 29.300 38.941 1.00 20.58 178 ILE A N 1
ATOM 1319 C CA . ILE A 1 178 ? 20.642 28.504 40.081 1.00 25.33 178 ILE A CA 1
ATOM 1320 C C . ILE A 1 178 ? 19.425 27.673 39.714 1.00 26.83 178 ILE A C 1
ATOM 1321 O O . ILE A 1 178 ? 18.559 28.124 38.964 1.00 26.60 178 ILE A O 1
ATOM 1326 N N . ARG A 1 179 ? 19.378 26.454 40.240 1.00 29.30 179 ARG A N 1
ATOM 1327 C CA . ARG A 1 179 ? 18.261 25.553 39.989 1.00 32.33 179 ARG A CA 1
ATOM 1328 C C . ARG A 1 179 ? 17.678 25.202 41.345 1.00 32.29 179 ARG A C 1
ATOM 1329 O O . ARG A 1 179 ? 18.417 25.037 42.325 1.00 31.43 179 ARG A O 1
ATOM 1337 N N . GLU A 1 180 ? 16.355 25.114 41.413 1.00 33.56 180 GLU A N 1
ATOM 1338 C CA . GLU A 1 180 ? 15.694 24.783 42.664 1.00 35.33 180 GLU A CA 1
ATOM 1339 C C . GLU A 1 180 ? 16.173 23.432 43.192 1.00 37.08 180 GLU A C 1
ATOM 1340 O O . GLU A 1 180 ? 16.331 22.470 42.432 1.00 35.45 180 GLU A O 1
ATOM 1346 N N . HIS A 1 181 ? 16.423 23.378 44.497 1.00 37.68 181 HIS A N 1
ATOM 1347 C CA . HIS A 1 181 ? 16.865 22.148 45.141 1.00 39.75 181 HIS A CA 1
ATOM 1348 C C . HIS A 1 181 ? 15.764 21.092 45.061 1.00 41.24 181 HIS A C 1
ATOM 1349 O O . HIS A 1 181 ? 14.568 21.411 45.100 1.00 39.61 181 HIS A O 1
ATOM 1356 N N . HIS A 1 182 ? 16.168 19.832 44.949 1.00 43.52 182 HIS A N 1
ATOM 1357 C CA . HIS A 1 182 ? 15.197 18.753 44.922 1.00 45.29 182 HIS A CA 1
ATOM 1358 C C . HIS A 1 182 ? 14.959 18.330 46.369 1.00 46.37 182 HIS A C 1
ATOM 1359 O O . HIS A 1 182 ? 13.809 18.481 46.843 1.00 47.02 182 HIS A O 1
#

Organism: Giardia intestinalis (NCBI:txid5741)

Foldseek 3Di:
DDALVNLVVQWDWDAQPPHHPDTDIDSVVCLVDVVSLVNLLVVVCVVCVPPPAAEEEAQEPQRPRSSCVNCVVNPHYYWYKYWPPPDDEAWFKDWWADDPGHTTMIITHLVPAADVGQYEYEGAEQALLGSVLRVLVRRVVSHHDLVRYAYEYAEYACVNVNQVVSVVRDNRYYYSYYDDD

Solvent-accessible surface area: 8911 Å² total; per-residue (Å²): 183,63,54,37,72,63,0,29,84,38,26,87,72,68,98,84,100,65,76,177,72,25,57,60,24,43,15,57,43,0,50,83,36,99,39,0,28,64,13,0,64,123,73,0,26,60,91,7,160,130,35,98,17,50,52,0,0,0,0,21,76,69,0,56,96,5,0,25,56,0,3,130,58,49,63,32,38,70,8,23,0,69,105,46,76,99,32,98,61,108,21,14,137,25,97,17,81,38,71,87,49,92,58,21,46,0,24,1,21,113,180,53,10,12,78,174,14,18,0,0,0,2,2,30,18,2,14,44,5,16,6,1,40,3,0,0,54,0,1,48,95,17,25,3,104,73,101,36,0,47,0,0,0,4,5,3,16,66,90,66,118,2,92,116,111,0,24,153,80,5,111,90,19,28,1,11,5,111,48,143,209